Protein AF-A0A822FG90-F1 (afdb_monomer)

Sequence (219 aa):
MCLKYVRHFYTRIDHSKTFDNVTDLYLTSEELMTSNGFYFPNIRSLIIHSLPVFANEKIPLCSQTTGSTILLMILKEAPNLSSLNIFNCAIDILKNNKEICQYTNKMIKKLQFCVYSQSNPCQKPNDISSIHKVFSNVEQMTCHKTQSDSCLFLLNNLPKLSTLTIHFYQSANDSSSSKVKEELSKLKNIFFYEEILRDMKHVKLMAFGFWVSRDDINT

Foldseek 3Di:
DADADDPDPDDDPDVDLEDASHQEEEDELVRLQDPPSHAYANHQAYEYHYDPPPDDDPDGSLHDPSSLVVLLVRLVRHQNHAYYEDEQSNLSSQLVDPSSLVSQQVRHQEYEYEYDDDDDPPDDPRCLVSCLSRHLNHQEYEYEPDALVSVVSCVVRNPNHFKYKYKYKDFPPDCRVVVSCVSCVPDPQWDWDKDFPDDDPGITIIMIMIGGDPVPVPD

Nearest PDB structures (foldseek):
  4pon-assembly1_A  TM=5.114E-01  e=2.392E-03  Bacillus spizizenii str. W23
  8h0s-assembly2_B  TM=4.900E-01  e=1.276E-03  Bacillus subtilis subsp. subtilis str. 168
  1xdz-assembly1_A  TM=4.199E-01  e=7.894E-03  Bacillus subtilis
  8h26-assembly3_F  TM=3.580E-01  e=2.547E-03  Staphylococcus aureus subsp. aureus NCTC 8325
  6kkh-assembly2_I  TM=3.170E-01  e=3.425E-01  Roseiflexus castenholzii DSM 13941

Secondary structure (DSSP, 8-state):
--EEEE----S---S-SB-TTEEEEEEEHHHHHS----B-TT--EEEEE-----SS----GGG-SHHHHHHHHHHHH-TT--EEEEEGGGHHHHHH-HHHHHHHHHH--EEEEEPPPSS-TT--S--GGGHHHH-TT-SEEEEES--HHHHHHHHHH-TT--EEEEEEEEETT--HHHHHHHHHHTSTTEEEEEEEEEEETTEEEEEEEEEE--TTS--

Mean predicted aligned error: 11.51 Å

Solvent-accessible surface area (backbone atoms only — not comparable to full-atom values): 12493 Å² total; per-residue (Å²): 135,84,46,74,47,68,83,65,98,69,92,72,89,66,88,64,50,61,41,70,75,33,36,35,44,51,38,46,53,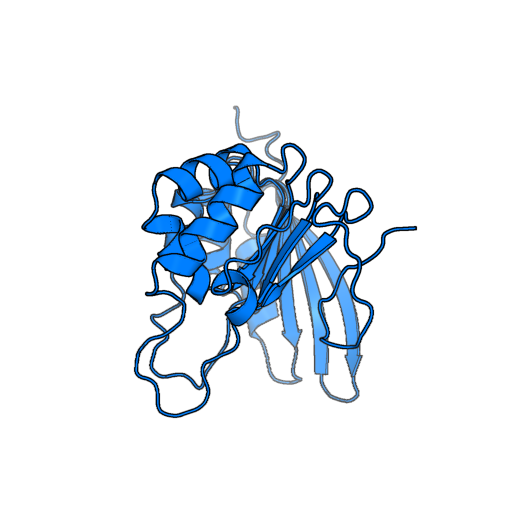68,57,34,58,49,92,75,79,66,44,53,49,49,20,34,34,40,35,49,44,72,69,80,85,77,76,96,69,95,67,62,76,54,74,49,70,59,40,55,52,49,53,40,48,52,59,70,53,13,83,61,34,28,32,40,32,40,39,62,64,50,48,57,46,40,66,73,33,65,66,46,24,53,47,43,25,72,41,30,30,32,38,39,43,39,59,87,80,88,87,64,93,84,66,72,77,85,63,66,80,57,46,44,82,35,37,43,47,24,30,33,38,37,38,39,78,74,55,53,68,58,52,53,48,48,65,74,54,22,86,45,48,37,34,45,32,40,37,42,76,40,43,96,84,56,60,65,65,58,53,35,50,56,61,54,66,74,45,85,50,57,46,80,48,79,44,80,77,41,86,46,103,73,41,37,36,35,36,40,36,37,35,46,61,68,87,77,78,84,123

Radius of gyration: 18.64 Å; Cα contacts (8 Å, |Δi|>4): 377; chains: 1; bounding box: 57×37×53 Å

pLDDT: mean 70.41, std 17.08, range [29.14, 96.38]

Structure (mmCIF, N/CA/C/O backbone):
data_AF-A0A822FG90-F1
#
_entry.id   AF-A0A822FG90-F1
#
loop_
_atom_site.group_PDB
_atom_site.id
_atom_site.type_symbol
_atom_site.label_atom_id
_atom_site.label_alt_id
_atom_site.label_comp_id
_atom_site.label_asym_id
_atom_site.label_entity_id
_atom_site.label_seq_id
_atom_site.pdbx_PDB_ins_code
_atom_site.Cartn_x
_atom_site.Cartn_y
_atom_site.Cartn_z
_atom_site.occupancy
_atom_site.B_iso_or_equiv
_atom_site.auth_seq_id
_atom_site.auth_comp_id
_atom_site.auth_asym_id
_atom_site.auth_atom_id
_atom_site.pdbx_PDB_model_num
ATOM 1 N N . MET A 1 1 ? -1.535 -19.930 -12.175 1.00 29.14 1 MET A N 1
ATOM 2 C CA . MET A 1 1 ? -0.137 -20.113 -11.733 1.00 29.14 1 MET A CA 1
ATOM 3 C C . MET A 1 1 ? 0.506 -18.727 -11.736 1.00 29.14 1 MET A C 1
ATOM 5 O O . MET A 1 1 ? 0.813 -18.235 -12.809 1.00 29.14 1 MET A O 1
ATOM 9 N N . CYS A 1 2 ? 0.567 -18.032 -10.592 1.00 32.38 2 CYS A N 1
ATOM 10 C CA . CYS A 1 2 ? 1.220 -16.717 -10.503 1.00 32.38 2 CYS A CA 1
ATOM 11 C C . CYS A 1 2 ? 2.730 -16.933 -10.406 1.00 32.38 2 CYS A C 1
ATOM 13 O O . CYS A 1 2 ? 3.204 -17.536 -9.441 1.00 32.38 2 CYS A O 1
ATOM 15 N N . LEU A 1 3 ? 3.483 -16.481 -11.407 1.00 36.06 3 LEU A N 1
ATOM 16 C CA . LEU A 1 3 ? 4.938 -16.478 -11.338 1.00 36.06 3 LEU A CA 1
ATOM 17 C C . LEU A 1 3 ? 5.363 -15.281 -10.486 1.00 36.06 3 LEU A C 1
ATOM 19 O O . LEU A 1 3 ? 5.296 -14.133 -10.918 1.00 36.06 3 LEU A O 1
ATOM 23 N N . LYS A 1 4 ? 5.786 -15.564 -9.253 1.00 42.19 4 LYS A N 1
ATOM 24 C CA . LYS A 1 4 ? 6.487 -14.599 -8.408 1.00 42.19 4 LYS A CA 1
ATOM 25 C C . LYS A 1 4 ? 7.874 -14.388 -9.014 1.00 42.19 4 LYS A C 1
ATOM 27 O O . LYS A 1 4 ? 8.741 -15.246 -8.854 1.00 42.19 4 LYS A O 1
ATOM 32 N N . TYR A 1 5 ? 8.083 -13.281 -9.721 1.00 48.22 5 TYR A N 1
ATOM 33 C CA . TYR A 1 5 ? 9.409 -12.940 -10.224 1.00 48.22 5 TYR A CA 1
ATOM 34 C C . TYR A 1 5 ? 10.206 -12.298 -9.088 1.00 48.22 5 TYR A C 1
ATOM 36 O O . TYR A 1 5 ? 10.062 -11.117 -8.777 1.00 48.22 5 TYR A O 1
ATOM 44 N N . VAL A 1 6 ? 11.016 -13.119 -8.422 1.00 45.59 6 VAL A N 1
ATOM 45 C CA . VAL A 1 6 ? 12.098 -12.639 -7.564 1.00 45.59 6 VAL A CA 1
ATOM 46 C C . VAL A 1 6 ? 13.344 -12.663 -8.427 1.00 45.59 6 VAL A C 1
ATOM 48 O O . VAL A 1 6 ? 13.801 -13.742 -8.809 1.00 45.59 6 VAL A O 1
ATOM 51 N N . ARG A 1 7 ? 13.893 -11.494 -8.754 1.00 50.97 7 ARG A N 1
ATOM 52 C CA . ARG A 1 7 ? 15.192 -11.412 -9.414 1.00 50.97 7 ARG A CA 1
ATOM 53 C C . ARG A 1 7 ? 16.271 -11.813 -8.403 1.00 50.97 7 ARG A C 1
ATOM 55 O O . ARG A 1 7 ? 16.893 -10.995 -7.745 1.00 50.97 7 ARG A O 1
ATOM 62 N N . HIS A 1 8 ? 16.479 -13.114 -8.254 1.00 37.34 8 HIS A N 1
ATOM 63 C CA . HIS A 1 8 ? 17.772 -13.629 -7.840 1.00 37.34 8 HIS A CA 1
ATOM 64 C C . HIS A 1 8 ? 18.598 -13.750 -9.116 1.00 37.34 8 HIS A C 1
ATOM 66 O O . HIS A 1 8 ? 18.180 -14.424 -10.055 1.00 37.34 8 HIS A O 1
ATOM 72 N N . PHE A 1 9 ? 19.738 -13.064 -9.187 1.00 37.28 9 PHE A N 1
ATOM 73 C CA . PHE A 1 9 ? 20.716 -13.260 -10.255 1.00 37.28 9 PHE A CA 1
ATOM 74 C C . PHE A 1 9 ? 21.184 -14.726 -10.263 1.00 37.28 9 PHE A C 1
ATOM 76 O O . PHE A 1 9 ? 22.173 -15.069 -9.633 1.00 37.28 9 PHE A O 1
ATOM 83 N N . TYR A 1 10 ? 20.469 -15.589 -10.982 1.00 31.28 10 TYR A N 1
ATOM 84 C CA . TYR A 1 10 ? 20.960 -16.868 -11.478 1.00 31.28 10 TYR A CA 1
ATOM 85 C C . TYR A 1 10 ? 20.383 -17.109 -12.877 1.00 31.28 10 TYR A C 1
ATOM 87 O O . TYR A 1 10 ? 19.286 -17.623 -13.066 1.00 31.28 10 TYR A O 1
ATOM 95 N N . THR A 1 11 ? 21.165 -16.668 -13.865 1.00 37.56 11 THR A N 1
ATOM 96 C CA . THR A 1 11 ? 21.408 -17.360 -15.141 1.00 37.56 11 THR A CA 1
ATOM 97 C C . THR A 1 11 ? 20.198 -17.984 -15.846 1.00 37.56 11 THR A C 1
ATOM 99 O O . THR A 1 11 ? 20.095 -19.203 -15.954 1.00 37.56 11 THR A O 1
ATOM 102 N N . ARG A 1 12 ? 19.348 -17.156 -16.452 1.00 38.59 12 ARG A N 1
ATOM 103 C CA . ARG A 1 12 ? 18.802 -17.425 -17.792 1.00 38.59 12 ARG A CA 1
ATOM 104 C C . ARG A 1 12 ? 18.539 -16.079 -18.449 1.00 38.59 12 ARG A C 1
ATOM 106 O O . ARG A 1 12 ? 17.647 -15.346 -18.043 1.00 38.59 12 ARG A O 1
ATOM 113 N N . ILE A 1 13 ? 19.409 -15.729 -19.391 1.00 40.44 13 ILE A N 1
ATOM 114 C CA . ILE A 1 13 ? 19.277 -14.530 -20.212 1.00 40.44 13 ILE A CA 1
ATOM 115 C C . ILE A 1 13 ? 18.085 -14.791 -21.128 1.00 40.44 13 ILE A C 1
ATOM 117 O O . ILE A 1 13 ? 18.216 -15.465 -22.145 1.00 40.44 13 ILE A O 1
ATOM 121 N N . ASP A 1 14 ? 16.907 -14.336 -20.716 1.00 51.62 14 ASP A N 1
ATOM 122 C CA . ASP A 1 14 ? 15.815 -14.132 -21.652 1.00 51.62 14 ASP A CA 1
ATOM 123 C C . ASP A 1 14 ? 16.181 -12.901 -22.490 1.00 51.62 14 ASP A C 1
ATOM 125 O O . ASP A 1 14 ? 16.511 -11.842 -21.950 1.00 51.62 14 ASP A O 1
ATOM 129 N N . HIS A 1 15 ? 16.224 -13.060 -23.812 1.00 56.12 15 HIS A N 1
ATOM 130 C CA . HIS A 1 15 ? 16.511 -11.952 -24.724 1.00 56.12 15 HIS A CA 1
ATOM 131 C C . HIS A 1 15 ? 15.306 -11.013 -24.870 1.00 56.12 15 HIS A C 1
ATOM 133 O O . HIS A 1 15 ? 15.458 -9.904 -25.389 1.00 56.12 15 HIS A O 1
ATOM 139 N N . SER A 1 16 ? 14.124 -11.431 -24.401 1.00 67.19 16 SER A N 1
ATOM 140 C CA . SER A 1 16 ? 12.974 -10.546 -24.280 1.00 67.19 16 SER A CA 1
ATOM 141 C C . SER A 1 16 ? 13.207 -9.521 -23.173 1.00 67.19 16 SER A C 1
ATOM 143 O O . SER A 1 16 ? 13.529 -9.857 -22.035 1.00 67.19 16 SER A O 1
ATOM 145 N N . LYS A 1 17 ? 12.996 -8.243 -23.499 1.00 78.06 17 LYS A N 1
ATOM 146 C CA . LYS A 1 17 ? 12.929 -7.168 -22.500 1.00 78.06 17 LYS A CA 1
ATOM 147 C C . LYS A 1 17 ? 11.533 -7.014 -21.893 1.00 78.06 17 LYS A C 1
ATOM 149 O O . LYS A 1 17 ? 11.366 -6.226 -20.970 1.00 78.06 17 LYS A O 1
ATOM 154 N N . THR A 1 18 ? 10.554 -7.759 -22.395 1.00 82.06 18 THR A N 1
ATOM 155 C CA . THR A 1 18 ? 9.155 -7.685 -21.980 1.00 82.06 18 THR A CA 1
ATOM 156 C C . THR A 1 18 ? 8.742 -8.979 -21.291 1.00 82.06 18 THR A C 1
ATOM 158 O O . THR A 1 18 ? 8.958 -10.068 -21.825 1.00 82.06 18 THR A O 1
ATOM 161 N N . PHE A 1 19 ? 8.132 -8.852 -20.114 1.00 83.0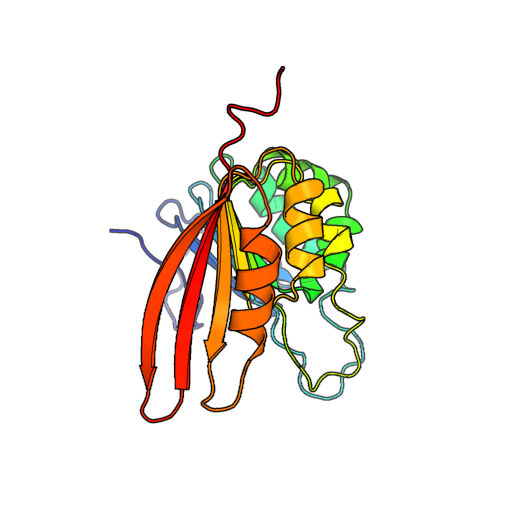6 19 PHE A N 1
ATOM 162 C CA . PHE A 1 19 ? 7.748 -9.973 -19.258 1.00 83.06 19 PHE A CA 1
ATOM 163 C C . PHE A 1 19 ? 6.238 -9.960 -18.981 1.00 83.06 19 PHE A C 1
ATOM 165 O O . PHE A 1 19 ? 5.778 -9.583 -17.902 1.00 83.06 19 PHE A O 1
ATOM 172 N N . ASP A 1 20 ? 5.447 -10.384 -19.968 1.00 83.19 20 ASP A N 1
ATOM 173 C CA . ASP A 1 20 ? 3.977 -10.323 -19.921 1.00 83.19 20 ASP A CA 1
ATOM 174 C C . ASP A 1 20 ? 3.346 -11.293 -18.913 1.00 83.19 20 ASP A C 1
ATOM 176 O O . ASP A 1 20 ? 2.207 -11.112 -18.485 1.00 83.19 20 ASP A O 1
ATOM 180 N N . ASN A 1 21 ? 4.066 -12.339 -18.519 1.00 83.56 21 ASN A N 1
ATOM 181 C CA . ASN A 1 21 ? 3.606 -13.348 -17.565 1.00 83.56 21 ASN A CA 1
ATOM 182 C C . ASN A 1 21 ? 3.828 -12.950 -16.094 1.00 83.56 21 ASN A C 1
ATOM 184 O O . ASN A 1 21 ? 3.412 -13.689 -15.198 1.00 83.56 21 ASN A O 1
ATOM 188 N N . VAL A 1 22 ? 4.482 -11.814 -15.830 1.00 84.19 22 VAL A N 1
ATOM 189 C CA . VAL A 1 22 ? 4.786 -11.349 -14.472 1.00 84.19 22 VAL A CA 1
ATOM 190 C C . VAL A 1 22 ? 3.628 -10.515 -13.931 1.00 84.19 22 VAL A C 1
ATOM 192 O O . VAL A 1 22 ? 3.298 -9.456 -14.460 1.00 84.19 22 VAL A O 1
ATOM 195 N N . THR A 1 23 ? 3.028 -10.986 -12.837 1.00 87.06 23 THR A N 1
ATOM 196 C CA . THR A 1 23 ? 1.950 -10.284 -12.115 1.00 87.06 23 THR A CA 1
ATOM 197 C C . THR A 1 23 ? 2.421 -9.649 -10.812 1.00 87.06 23 THR A C 1
ATOM 199 O O . THR A 1 23 ? 1.820 -8.686 -10.335 1.00 87.06 23 THR A O 1
ATOM 202 N N . ASP A 1 24 ? 3.499 -10.177 -10.241 1.00 87.12 24 ASP A N 1
ATOM 203 C CA . ASP A 1 24 ? 4.052 -9.771 -8.956 1.00 87.12 24 ASP A CA 1
ATOM 204 C C . ASP A 1 24 ? 5.537 -9.486 -9.145 1.00 87.12 24 ASP A C 1
ATOM 206 O O . ASP A 1 24 ? 6.331 -10.400 -9.390 1.00 87.12 24 ASP A O 1
ATOM 210 N N . LEU A 1 25 ? 5.896 -8.208 -9.054 1.00 86.75 25 LEU A N 1
ATOM 211 C CA . LEU A 1 25 ? 7.254 -7.736 -9.271 1.00 86.75 25 LEU A CA 1
ATOM 212 C C . LEU A 1 25 ? 7.908 -7.401 -7.934 1.00 86.75 25 LEU A C 1
ATOM 214 O O . LEU A 1 25 ? 7.387 -6.611 -7.148 1.00 86.75 25 LEU A O 1
ATOM 218 N N . TYR A 1 26 ? 9.069 -7.995 -7.687 1.00 84.50 26 TYR A N 1
ATOM 219 C CA . TYR A 1 26 ? 9.918 -7.667 -6.553 1.00 84.50 26 TYR A CA 1
ATOM 220 C C . TYR A 1 26 ? 11.164 -6.942 -7.055 1.00 84.50 26 TYR A C 1
ATOM 222 O O . TYR A 1 26 ? 11.894 -7.495 -7.874 1.00 84.50 26 TYR A O 1
ATOM 230 N N . LEU A 1 27 ? 11.388 -5.724 -6.562 1.00 78.06 27 LEU A N 1
ATOM 231 C CA . LEU A 1 27 ? 12.559 -4.914 -6.873 1.00 78.06 27 LEU A CA 1
ATOM 232 C C . LEU A 1 27 ? 13.361 -4.624 -5.614 1.00 78.06 27 LEU A C 1
ATOM 234 O O . LEU A 1 27 ? 12.830 -4.149 -4.608 1.00 78.06 27 LEU A O 1
ATOM 238 N N . THR A 1 28 ? 14.661 -4.852 -5.699 1.00 73.62 28 THR A N 1
ATOM 239 C CA . THR A 1 28 ? 15.637 -4.350 -4.743 1.00 73.62 28 THR A CA 1
ATOM 240 C C . THR A 1 28 ? 15.993 -2.896 -5.043 1.00 73.62 28 THR A C 1
ATOM 242 O O . THR A 1 28 ? 15.752 -2.356 -6.127 1.00 73.62 28 THR A O 1
ATOM 245 N N . SER A 1 29 ? 16.620 -2.253 -4.066 1.00 68.31 29 SER A N 1
ATOM 246 C CA . SER A 1 29 ? 17.198 -0.921 -4.202 1.00 68.31 29 SER A CA 1
ATOM 247 C C . SER A 1 29 ? 18.168 -0.794 -5.376 1.00 68.31 29 SER A C 1
ATOM 249 O O . SER A 1 29 ? 18.151 0.213 -6.068 1.00 68.31 29 SER A O 1
ATOM 251 N N . GLU A 1 30 ? 18.985 -1.814 -5.624 1.00 68.50 30 GLU A N 1
ATOM 252 C CA . GLU A 1 30 ? 19.960 -1.837 -6.718 1.00 68.50 30 GLU A CA 1
ATOM 253 C C . GLU A 1 30 ? 19.274 -1.926 -8.091 1.00 68.50 30 GLU A C 1
ATOM 255 O O . GLU A 1 30 ? 19.666 -1.273 -9.059 1.00 68.50 30 GLU A O 1
ATOM 260 N N . GLU A 1 31 ? 18.177 -2.674 -8.177 1.00 72.25 31 GLU A N 1
ATOM 261 C CA . GLU A 1 31 ? 17.418 -2.844 -9.417 1.00 72.25 31 GLU A CA 1
ATOM 262 C C . GLU A 1 31 ? 16.665 -1.581 -9.826 1.00 72.25 31 GLU A C 1
ATOM 264 O O . GLU A 1 31 ? 16.563 -1.297 -11.016 1.00 72.25 31 GLU A O 1
ATOM 269 N N . LEU A 1 32 ? 16.209 -0.780 -8.858 1.00 68.88 32 LEU A N 1
ATOM 270 C CA . LEU A 1 32 ? 15.665 0.557 -9.118 1.00 68.88 32 LEU A CA 1
ATOM 271 C C . LEU A 1 32 ? 16.716 1.537 -9.658 1.00 68.88 32 LEU A C 1
ATOM 273 O O . LEU A 1 32 ? 16.360 2.540 -10.272 1.00 68.88 32 LEU A O 1
ATOM 277 N N . MET A 1 33 ? 18.000 1.260 -9.442 1.00 63.94 33 MET A N 1
ATOM 278 C CA . MET A 1 33 ? 19.097 2.125 -9.875 1.00 63.94 33 MET A CA 1
ATOM 279 C C . MET A 1 33 ? 19.689 1.704 -11.224 1.00 63.94 33 MET A C 1
ATOM 281 O O . MET A 1 33 ? 20.407 2.488 -11.841 1.00 63.94 33 MET A O 1
ATOM 285 N N . THR A 1 34 ? 19.382 0.500 -11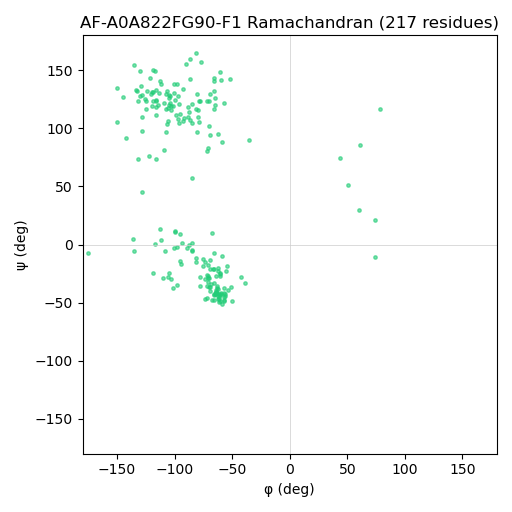.714 1.00 64.69 34 THR A N 1
ATOM 286 C CA . THR A 1 34 ? 19.947 -0.027 -12.963 1.00 64.69 34 THR A CA 1
ATOM 287 C C . THR A 1 34 ? 18.971 0.155 -14.128 1.00 64.69 34 THR A C 1
ATOM 289 O O . THR A 1 34 ? 17.913 -0.472 -14.186 1.00 64.69 34 THR A O 1
ATOM 292 N N . SER A 1 35 ? 19.313 1.028 -15.085 1.00 57.47 35 SER A N 1
ATOM 293 C CA . SER A 1 35 ? 18.486 1.319 -16.267 1.00 57.47 35 SER A CA 1
ATOM 294 C C . SER A 1 35 ? 18.492 0.147 -17.256 1.00 57.47 35 SER A C 1
ATOM 296 O O . SER A 1 35 ? 19.223 0.141 -18.245 1.00 57.47 35 SER A O 1
ATOM 298 N N . ASN A 1 36 ? 17.687 -0.876 -16.992 1.00 64.75 36 ASN A N 1
ATOM 299 C CA . ASN A 1 36 ? 17.770 -2.117 -17.765 1.00 64.75 36 ASN A CA 1
ATOM 300 C C . ASN A 1 36 ? 16.729 -2.217 -18.898 1.00 64.75 36 ASN A C 1
ATOM 302 O O . ASN A 1 36 ? 16.760 -3.172 -19.670 1.00 64.75 36 ASN A O 1
ATOM 306 N N . GLY A 1 37 ? 15.838 -1.225 -19.040 1.00 69.69 37 GLY A N 1
ATOM 307 C CA . GLY A 1 37 ? 14.860 -1.156 -20.135 1.00 69.69 37 GLY A CA 1
ATOM 308 C C . GLY A 1 37 ? 13.890 -2.341 -20.184 1.00 69.69 37 GLY A C 1
ATOM 309 O O . GLY A 1 37 ? 13.482 -2.734 -21.273 1.00 69.69 37 GLY A O 1
ATOM 310 N N . PHE A 1 38 ? 13.584 -2.938 -19.028 1.00 78.75 38 PHE A N 1
ATOM 311 C CA . PHE A 1 38 ? 12.632 -4.040 -18.904 1.00 78.75 38 PHE A CA 1
ATOM 312 C C . PHE A 1 38 ? 11.201 -3.522 -18.738 1.00 78.75 38 PHE A C 1
ATOM 314 O O . PHE A 1 38 ? 10.986 -2.539 -18.033 1.00 78.75 38 PHE A O 1
ATOM 321 N N . TYR A 1 39 ? 10.244 -4.220 -19.346 1.00 83.19 39 TYR A N 1
ATOM 322 C CA . TYR A 1 39 ? 8.832 -3.853 -19.400 1.00 83.19 39 TYR A CA 1
ATOM 323 C C . TYR A 1 39 ? 7.958 -4.935 -18.751 1.00 83.19 39 TYR A C 1
ATOM 325 O O . TYR A 1 39 ? 8.097 -6.124 -19.051 1.00 83.19 39 TYR A O 1
ATOM 333 N N . PHE A 1 40 ? 7.050 -4.522 -17.862 1.00 86.38 40 PHE A N 1
ATOM 334 C CA . PHE A 1 40 ? 6.216 -5.422 -17.056 1.00 86.38 40 PHE A CA 1
ATOM 335 C C . PHE A 1 40 ? 4.731 -4.993 -17.100 1.00 86.38 40 PHE A C 1
ATOM 337 O O . PHE A 1 40 ? 4.218 -4.447 -16.122 1.00 86.38 40 PHE A O 1
ATOM 344 N N . PRO A 1 41 ? 4.009 -5.217 -18.213 1.00 85.38 41 PRO A N 1
ATOM 345 C CA . PRO A 1 41 ? 2.691 -4.603 -18.440 1.00 85.38 41 PRO A CA 1
ATOM 346 C C . PRO A 1 41 ? 1.577 -5.148 -17.544 1.00 85.38 41 PRO A C 1
ATOM 348 O O . PRO A 1 41 ? 0.605 -4.455 -17.241 1.00 85.38 41 PRO A O 1
ATOM 351 N N . ASN A 1 42 ? 1.696 -6.411 -17.133 1.00 88.44 42 ASN A N 1
ATOM 352 C CA . ASN A 1 42 ? 0.627 -7.143 -16.455 1.00 88.44 42 ASN A CA 1
ATOM 353 C C . ASN A 1 42 ? 0.793 -7.201 -14.933 1.00 88.44 42 ASN A C 1
ATOM 355 O O . ASN A 1 42 ? 0.049 -7.930 -14.264 1.00 88.44 42 ASN A O 1
ATOM 359 N N . ILE A 1 43 ? 1.727 -6.426 -14.369 1.00 90.50 43 ILE A N 1
ATOM 360 C CA . ILE A 1 43 ? 1.919 -6.409 -12.921 1.00 90.50 43 ILE A CA 1
ATOM 361 C C . ILE A 1 43 ? 0.699 -5.817 -12.222 1.00 90.50 43 ILE A C 1
ATOM 363 O O . ILE A 1 43 ? 0.081 -4.848 -12.661 1.00 90.50 43 ILE A O 1
ATOM 367 N N . ARG A 1 44 ? 0.363 -6.430 -11.095 1.00 93.38 44 ARG A N 1
ATOM 368 C CA . ARG A 1 44 ? -0.728 -6.043 -10.198 1.00 93.38 44 ARG A CA 1
ATOM 369 C C . ARG A 1 44 ? -0.208 -5.692 -8.813 1.00 93.38 44 ARG A C 1
ATOM 371 O O . ARG A 1 44 ? -0.859 -4.934 -8.091 1.00 93.38 44 ARG A O 1
ATOM 378 N N . SER A 1 45 ? 0.960 -6.231 -8.463 1.00 92.12 45 SER A N 1
ATOM 379 C CA . SER A 1 45 ? 1.639 -6.021 -7.192 1.00 92.12 45 SER A CA 1
ATOM 380 C C . SER A 1 45 ? 3.109 -5.686 -7.408 1.00 92.12 45 SER A C 1
ATOM 382 O O . SER A 1 45 ? 3.807 -6.380 -8.148 1.00 92.12 45 SER A O 1
ATOM 384 N N . LEU A 1 46 ? 3.573 -4.636 -6.736 1.00 89.88 46 LEU A N 1
ATOM 385 C CA . LEU A 1 46 ? 4.968 -4.220 -6.718 1.00 89.88 46 LEU A CA 1
ATOM 386 C C . LEU A 1 46 ? 5.491 -4.232 -5.282 1.00 89.88 46 LEU A C 1
ATOM 388 O O . LEU A 1 46 ? 4.889 -3.643 -4.386 1.00 89.88 46 LEU A O 1
ATOM 392 N N . ILE A 1 47 ? 6.633 -4.873 -5.062 1.00 86.31 47 ILE A N 1
ATOM 393 C CA . ILE A 1 47 ? 7.341 -4.875 -3.785 1.00 86.31 47 ILE A CA 1
ATOM 394 C C . ILE A 1 47 ? 8.667 -4.158 -3.987 1.00 86.31 47 ILE A C 1
ATOM 396 O O . ILE A 1 47 ? 9.492 -4.604 -4.779 1.00 86.31 47 ILE A O 1
ATOM 400 N N . ILE A 1 48 ? 8.876 -3.070 -3.253 1.00 79.56 48 ILE A N 1
ATOM 401 C CA . ILE A 1 48 ? 10.130 -2.321 -3.263 1.00 79.56 48 ILE A CA 1
ATOM 402 C C . ILE A 1 48 ? 10.862 -2.618 -1.966 1.00 79.56 48 ILE A C 1
ATOM 404 O O . ILE A 1 48 ? 10.495 -2.132 -0.894 1.00 79.56 48 ILE A O 1
ATOM 408 N N . HIS A 1 49 ? 11.914 -3.418 -2.068 1.00 71.38 49 HIS A N 1
ATOM 409 C CA . HIS A 1 49 ? 12.772 -3.743 -0.951 1.00 71.38 49 HIS A CA 1
ATOM 410 C C . HIS A 1 49 ? 13.989 -2.826 -0.934 1.00 71.38 49 HIS A C 1
ATOM 412 O O . HIS A 1 49 ? 14.932 -2.983 -1.709 1.00 71.38 49 HIS A O 1
ATOM 418 N N . SER A 1 50 ? 13.974 -1.863 -0.018 1.00 61.84 50 SER A N 1
ATOM 419 C CA . SER A 1 50 ? 15.164 -1.080 0.285 1.00 61.84 50 SER A CA 1
ATOM 420 C C . SER A 1 50 ? 16.049 -1.916 1.199 1.00 61.84 50 SER A C 1
ATOM 422 O O . SER A 1 50 ? 15.681 -2.171 2.347 1.00 61.84 50 SER A O 1
ATOM 424 N N . LEU A 1 51 ? 17.185 -2.396 0.690 1.00 50.38 51 LEU A N 1
ATOM 425 C CA . LEU A 1 51 ? 18.196 -2.952 1.579 1.00 50.38 51 LEU A CA 1
ATOM 426 C C . LEU A 1 51 ? 18.731 -1.803 2.448 1.00 50.38 51 LEU A C 1
ATOM 428 O O . LEU A 1 51 ? 19.046 -0.736 1.912 1.00 50.38 51 LEU A O 1
ATOM 432 N N . PRO A 1 52 ? 18.839 -1.973 3.777 1.00 44.78 52 PRO A N 1
ATOM 433 C CA . PRO A 1 52 ? 19.640 -1.057 4.570 1.00 44.78 52 PRO A CA 1
ATOM 434 C C . PRO A 1 52 ? 21.055 -1.078 3.991 1.00 44.78 52 PRO A C 1
ATOM 436 O O . PRO A 1 52 ? 21.669 -2.139 3.893 1.00 44.78 52 PRO A O 1
ATOM 439 N N . VAL A 1 53 ? 21.548 0.087 3.571 1.00 44.69 53 VAL A N 1
ATOM 440 C CA . VAL A 1 53 ? 22.949 0.260 3.184 1.00 44.69 53 VAL A CA 1
ATOM 441 C C . VAL A 1 53 ? 23.771 -0.023 4.439 1.00 44.69 53 VAL A C 1
ATOM 443 O O . VAL A 1 53 ? 23.896 0.824 5.323 1.00 44.69 53 VAL A O 1
ATOM 446 N N . PHE A 1 54 ? 24.239 -1.259 4.584 1.00 36.50 54 PHE A N 1
ATOM 447 C CA . PHE A 1 54 ? 25.212 -1.603 5.603 1.00 36.50 54 PHE A CA 1
ATOM 448 C C . PHE A 1 54 ? 26.581 -1.146 5.097 1.00 36.50 54 PHE A C 1
ATOM 450 O O . PHE A 1 54 ? 27.027 -1.576 4.040 1.00 36.50 54 PHE A O 1
ATOM 457 N N . ALA A 1 55 ? 27.224 -0.307 5.909 1.00 38.00 55 ALA A N 1
ATOM 458 C CA . ALA A 1 55 ? 28.605 0.158 5.817 1.00 38.00 55 ALA A CA 1
ATOM 459 C C . ALA A 1 55 ? 28.925 1.267 4.783 1.00 38.00 55 ALA A C 1
ATOM 461 O O . ALA A 1 55 ? 28.904 1.092 3.572 1.00 38.00 55 ALA A O 1
ATOM 462 N N . ASN A 1 56 ? 29.353 2.403 5.342 1.00 39.22 56 ASN A N 1
ATOM 463 C CA . ASN A 1 56 ? 30.317 3.376 4.810 1.00 39.22 56 ASN A CA 1
ATOM 464 C C . ASN A 1 56 ? 29.931 4.334 3.669 1.00 39.22 56 ASN A C 1
ATOM 466 O O . ASN A 1 56 ? 30.646 5.321 3.494 1.00 39.22 56 ASN A O 1
ATOM 470 N N . GLU A 1 57 ? 28.796 4.179 2.986 1.00 42.22 57 GLU A N 1
ATOM 471 C CA . GLU A 1 57 ? 28.334 5.178 2.005 1.00 42.22 57 GLU A CA 1
ATOM 472 C C . GLU A 1 57 ? 27.190 6.047 2.555 1.00 42.22 57 GLU A C 1
ATOM 474 O O . GLU A 1 57 ? 26.100 5.583 2.882 1.00 42.22 57 GLU A O 1
ATOM 479 N N . LYS A 1 58 ? 27.461 7.352 2.691 1.00 43.91 58 LYS A N 1
ATOM 480 C CA . LYS A 1 58 ? 26.655 8.362 3.411 1.00 43.91 58 LYS A CA 1
ATOM 481 C C . LYS A 1 58 ? 25.289 8.711 2.799 1.00 43.91 58 LYS A C 1
ATOM 483 O O . LYS A 1 58 ? 24.679 9.688 3.232 1.00 43.91 58 LYS A O 1
ATOM 488 N N . ILE A 1 59 ? 24.797 7.988 1.799 1.00 46.84 59 ILE A N 1
ATOM 489 C CA . ILE A 1 59 ? 23.625 8.426 1.033 1.00 46.84 59 ILE A CA 1
ATOM 490 C C . ILE A 1 59 ? 22.593 7.295 0.980 1.00 46.84 59 ILE A C 1
ATOM 492 O O . ILE A 1 59 ? 22.712 6.397 0.146 1.00 46.84 59 ILE A O 1
ATOM 496 N N . PRO A 1 60 ? 21.567 7.307 1.853 1.00 49.38 60 PRO A N 1
ATOM 497 C CA . PRO A 1 60 ? 20.491 6.331 1.771 1.00 49.38 60 PRO A CA 1
ATOM 498 C C . PRO A 1 60 ? 19.792 6.431 0.409 1.00 49.38 60 PRO A C 1
ATOM 500 O O . PRO A 1 60 ? 19.552 7.533 -0.090 1.00 49.38 60 PRO A O 1
ATOM 503 N N . LEU A 1 61 ? 19.413 5.279 -0.157 1.00 47.59 61 LEU A N 1
ATOM 504 C CA . LEU A 1 61 ? 18.648 5.112 -1.407 1.00 47.59 61 LEU A CA 1
ATOM 505 C C . LEU A 1 61 ? 17.522 6.149 -1.591 1.00 47.59 61 LEU A C 1
ATOM 507 O O . LEU A 1 61 ? 17.247 6.608 -2.694 1.00 47.59 61 LEU A O 1
ATOM 511 N N . CYS A 1 62 ? 16.923 6.562 -0.476 1.00 48.25 62 CYS A N 1
ATOM 512 C CA . CYS A 1 62 ? 15.854 7.547 -0.326 1.00 48.25 62 CYS A CA 1
ATOM 513 C C . CYS A 1 62 ? 16.176 8.955 -0.846 1.00 48.25 62 CYS A C 1
ATOM 515 O O . CYS A 1 62 ? 15.290 9.802 -0.903 1.00 48.25 62 CYS A O 1
ATOM 517 N N . SER A 1 63 ? 17.434 9.212 -1.196 1.00 46.75 63 SER A N 1
ATOM 518 C CA . SER A 1 63 ? 17.924 10.513 -1.650 1.00 46.75 63 SER A CA 1
ATOM 519 C C . SER A 1 63 ? 18.450 10.515 -3.087 1.00 46.75 63 SER A C 1
ATOM 521 O O . SER A 1 63 ? 18.853 11.569 -3.574 1.00 46.75 63 SER A O 1
ATOM 523 N N . GLN A 1 64 ? 18.420 9.376 -3.792 1.00 54.53 64 GLN A N 1
ATOM 524 C CA . GLN A 1 64 ? 18.933 9.285 -5.161 1.00 54.53 64 GLN A CA 1
ATOM 525 C C . GLN A 1 64 ? 17.805 9.345 -6.204 1.00 54.53 64 GLN A C 1
ATOM 527 O O . GLN A 1 64 ? 16.804 8.635 -6.127 1.00 54.53 64 GLN A O 1
ATOM 532 N N . THR A 1 65 ? 17.975 10.208 -7.207 1.00 54.22 65 THR A N 1
ATOM 533 C CA . THR A 1 65 ? 16.984 10.535 -8.248 1.00 54.22 65 THR A CA 1
ATOM 534 C C . THR A 1 65 ? 16.742 9.406 -9.255 1.00 54.22 65 THR A C 1
ATOM 536 O O . THR A 1 65 ? 15.634 9.292 -9.782 1.00 54.22 65 THR A O 1
ATOM 539 N N . THR A 1 66 ? 17.716 8.527 -9.503 1.00 55.94 66 THR A N 1
ATOM 540 C CA . THR A 1 66 ? 17.604 7.453 -10.510 1.00 55.94 66 THR A CA 1
ATOM 541 C C . THR A 1 66 ? 16.507 6.440 -10.172 1.00 55.94 66 THR A C 1
ATOM 543 O O . THR A 1 66 ? 15.702 6.107 -11.042 1.00 55.94 66 THR A O 1
ATOM 546 N N . GLY A 1 67 ? 16.373 6.055 -8.895 1.00 60.00 67 GLY A N 1
ATOM 547 C CA . GLY A 1 67 ? 15.317 5.148 -8.427 1.00 60.00 67 GLY A CA 1
ATOM 548 C C . GLY A 1 67 ? 13.896 5.667 -8.663 1.00 60.00 67 GLY A C 1
ATOM 549 O O . GLY A 1 67 ? 12.967 4.887 -8.867 1.00 60.00 67 GLY A O 1
ATOM 550 N N . SER A 1 68 ? 13.729 6.992 -8.716 1.00 67.19 68 SER A N 1
ATOM 551 C CA . SER A 1 68 ? 12.443 7.618 -9.032 1.00 67.19 68 SER A CA 1
ATOM 552 C C . SER A 1 68 ? 12.045 7.429 -10.506 1.00 67.19 68 SER A C 1
ATOM 554 O O . SER A 1 68 ? 10.862 7.311 -10.814 1.00 67.19 68 SER A O 1
ATOM 556 N N . THR A 1 69 ? 13.016 7.303 -11.417 1.00 73.94 69 THR A N 1
ATOM 557 C CA . THR A 1 69 ? 12.749 7.189 -12.861 1.00 73.94 69 THR A CA 1
ATOM 558 C C . THR A 1 69 ? 12.182 5.817 -13.221 1.00 73.94 69 THR A C 1
ATOM 560 O O . THR A 1 69 ? 11.162 5.740 -13.900 1.00 73.94 69 THR A O 1
ATOM 563 N N . ILE A 1 70 ? 12.783 4.730 -12.722 1.00 78.88 70 ILE A N 1
ATOM 564 C CA . ILE A 1 70 ? 12.307 3.363 -13.004 1.00 78.88 70 ILE A CA 1
ATOM 565 C C . ILE A 1 70 ? 10.931 3.126 -12.386 1.00 78.88 70 ILE A C 1
ATOM 567 O O . ILE A 1 70 ? 10.040 2.586 -13.040 1.00 78.88 70 ILE A O 1
ATOM 571 N N . LEU A 1 71 ? 10.725 3.577 -11.147 1.00 81.81 71 LEU A N 1
ATOM 572 C CA . LEU A 1 71 ? 9.422 3.473 -10.500 1.00 81.81 71 LEU A CA 1
ATOM 573 C C . LEU A 1 71 ? 8.336 4.212 -11.293 1.00 81.81 71 LEU A C 1
ATOM 575 O O . LEU A 1 71 ? 7.241 3.685 -11.475 1.00 81.81 71 LEU A O 1
ATOM 579 N N . LEU A 1 72 ? 8.642 5.412 -11.789 1.00 84.75 72 LEU A N 1
ATOM 580 C CA . LEU A 1 72 ? 7.717 6.174 -12.621 1.00 84.75 72 LEU A CA 1
ATOM 581 C C . LEU A 1 72 ? 7.390 5.452 -13.934 1.00 84.75 72 LEU A C 1
ATOM 583 O O . LEU A 1 72 ? 6.228 5.442 -14.334 1.00 84.75 72 LEU A O 1
ATOM 587 N N . MET A 1 73 ? 8.382 4.843 -14.591 1.00 84.12 73 MET A N 1
ATOM 588 C CA . MET A 1 73 ? 8.144 4.038 -15.793 1.00 84.12 73 MET A CA 1
ATOM 589 C C . MET A 1 73 ? 7.179 2.892 -15.498 1.00 84.12 73 MET A C 1
ATOM 591 O O . MET A 1 73 ? 6.143 2.794 -16.144 1.00 84.12 73 MET A O 1
ATOM 595 N N . ILE A 1 74 ? 7.443 2.111 -14.448 1.00 87.12 74 ILE A N 1
ATOM 596 C CA . ILE A 1 74 ? 6.573 1.000 -14.044 1.00 87.12 74 ILE A CA 1
ATOM 597 C C . ILE A 1 74 ? 5.140 1.483 -13.787 1.00 87.12 74 ILE A C 1
ATOM 599 O O . ILE A 1 74 ? 4.187 0.870 -14.258 1.00 87.12 74 ILE A O 1
ATOM 603 N N . LEU A 1 75 ? 4.975 2.604 -13.081 1.00 88.62 75 LEU A N 1
ATOM 604 C CA . LEU A 1 75 ? 3.660 3.188 -12.805 1.00 88.62 75 LEU A CA 1
ATOM 605 C C . LEU A 1 75 ? 2.918 3.630 -14.077 1.00 88.62 75 LEU A C 1
ATOM 607 O O . LEU A 1 75 ? 1.699 3.503 -14.146 1.00 88.62 75 LEU A O 1
ATOM 611 N N . LYS A 1 76 ? 3.629 4.139 -15.088 1.00 89.25 76 LYS A N 1
ATOM 612 C CA . LYS A 1 76 ? 3.040 4.520 -16.385 1.00 89.25 76 LYS A CA 1
ATOM 613 C C . LYS A 1 76 ? 2.646 3.310 -17.222 1.00 89.25 76 LYS A C 1
ATOM 615 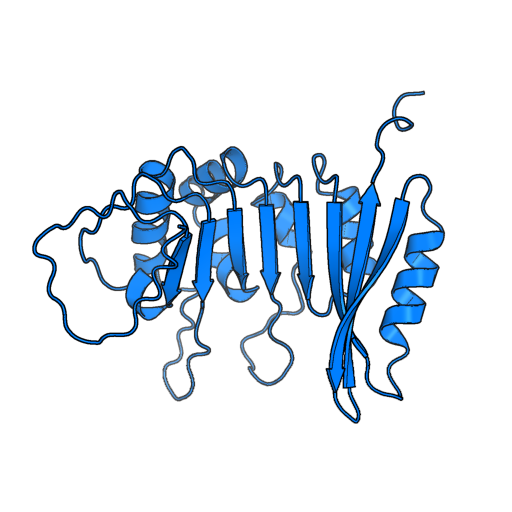O O . LYS A 1 76 ? 1.659 3.351 -17.950 1.00 89.25 76 LYS A O 1
ATOM 620 N N . GLU A 1 77 ? 3.445 2.261 -17.134 1.00 87.56 77 GLU A N 1
ATOM 621 C CA . GLU A 1 77 ? 3.413 1.126 -18.046 1.00 87.56 77 GLU A CA 1
ATOM 622 C C . GLU A 1 77 ? 2.558 -0.039 -17.543 1.00 87.56 77 GLU A C 1
ATOM 624 O O . GLU A 1 77 ? 2.153 -0.882 -18.341 1.00 87.56 77 GLU A O 1
ATOM 629 N N . ALA A 1 78 ? 2.239 -0.064 -16.248 1.00 89.81 78 ALA A N 1
ATOM 630 C CA . ALA A 1 78 ? 1.420 -1.089 -15.616 1.00 89.81 78 ALA A CA 1
ATOM 631 C C . ALA A 1 78 ? 0.037 -0.543 -15.209 1.00 89.81 78 ALA A C 1
ATOM 633 O O . ALA A 1 78 ? -0.194 -0.235 -14.035 1.00 89.81 78 ALA A O 1
ATOM 634 N N . PRO A 1 79 ? -0.934 -0.447 -16.138 1.00 88.31 79 PRO A N 1
ATOM 635 C CA . PRO A 1 79 ? -2.256 0.121 -15.857 1.00 88.31 79 PRO A CA 1
ATOM 636 C C . PRO A 1 79 ? -3.055 -0.663 -14.803 1.00 88.31 79 PRO A C 1
ATOM 638 O O . PRO A 1 79 ? -3.950 -0.105 -14.172 1.00 88.31 79 PRO A O 1
ATOM 641 N N . ASN A 1 80 ? -2.731 -1.945 -14.608 1.00 91.75 80 ASN A N 1
ATOM 642 C CA . ASN A 1 80 ? -3.401 -2.837 -13.661 1.00 91.75 80 ASN A CA 1
ATOM 643 C C . ASN A 1 80 ? -2.723 -2.891 -12.282 1.00 91.75 80 ASN A C 1
ATOM 645 O O . ASN A 1 80 ? -3.172 -3.642 -11.411 1.00 91.75 80 ASN A O 1
ATOM 649 N N . LEU A 1 81 ? -1.644 -2.130 -12.074 1.00 94.25 81 LEU A N 1
ATOM 650 C CA . LEU A 1 81 ? -0.963 -2.072 -10.790 1.00 94.25 81 LEU A CA 1
ATOM 651 C C . LEU A 1 81 ? -1.896 -1.450 -9.749 1.00 94.25 81 LEU A C 1
ATOM 653 O O . LEU A 1 81 ? -2.321 -0.308 -9.886 1.00 94.25 81 LEU A O 1
ATOM 657 N N . SER A 1 82 ? -2.200 -2.193 -8.688 1.00 95.94 82 SER A N 1
ATOM 658 C CA . SER A 1 82 ? -3.081 -1.710 -7.617 1.00 95.94 82 SER A CA 1
ATOM 659 C C . SER A 1 82 ? -2.566 -2.009 -6.214 1.00 95.94 82 SER A C 1
ATOM 661 O O . SER A 1 82 ? -3.183 -1.591 -5.234 1.00 95.94 82 SER A O 1
ATOM 663 N N . SER A 1 83 ? -1.471 -2.762 -6.104 1.00 95.81 83 SER A N 1
ATOM 664 C CA . SER A 1 83 ? -0.868 -3.181 -4.843 1.00 95.81 83 SER A CA 1
ATOM 665 C C . SER A 1 83 ? 0.590 -2.747 -4.776 1.00 95.81 83 SER A C 1
ATOM 667 O O . SER A 1 83 ? 1.354 -2.970 -5.715 1.00 95.81 83 SER A O 1
ATOM 669 N N . LEU A 1 84 ? 0.975 -2.142 -3.655 1.00 92.19 84 LEU A N 1
ATOM 670 C CA . LEU A 1 84 ? 2.334 -1.685 -3.402 1.00 92.19 84 LEU A CA 1
ATOM 671 C C . LEU A 1 84 ? 2.782 -2.105 -2.001 1.00 92.19 84 LEU A C 1
ATOM 673 O O . LEU A 1 84 ? 2.071 -1.896 -1.021 1.00 92.19 84 LEU A O 1
ATOM 677 N N . ASN A 1 85 ? 3.982 -2.663 -1.899 1.00 88.94 85 ASN A N 1
ATOM 678 C CA . ASN A 1 85 ? 4.650 -2.950 -0.637 1.00 88.94 85 ASN A CA 1
ATOM 679 C C . ASN A 1 85 ? 5.929 -2.120 -0.551 1.00 88.94 85 ASN A C 1
ATOM 681 O O . ASN A 1 85 ? 6.820 -2.261 -1.392 1.00 88.94 85 ASN A O 1
ATOM 685 N N . ILE A 1 86 ? 5.994 -1.244 0.447 1.00 82.81 86 ILE A N 1
ATOM 686 C CA . ILE A 1 86 ? 7.100 -0.310 0.642 1.00 82.81 86 ILE A CA 1
ATOM 687 C C . ILE A 1 86 ? 7.546 -0.263 2.098 1.00 82.81 86 ILE A C 1
ATOM 689 O O . ILE A 1 86 ? 6.778 -0.477 3.041 1.00 82.81 86 ILE A O 1
ATOM 693 N N . PHE A 1 87 ? 8.808 0.112 2.267 1.00 77.38 87 PHE A N 1
ATOM 694 C CA . PHE A 1 87 ? 9.368 0.480 3.558 1.00 77.38 87 PHE A CA 1
ATOM 695 C C . PHE A 1 87 ? 9.212 1.977 3.822 1.00 77.38 87 PHE A C 1
ATOM 697 O O . PHE A 1 87 ? 9.155 2.780 2.889 1.00 77.38 87 PHE A O 1
ATOM 704 N N . ASN A 1 88 ? 9.203 2.364 5.099 1.00 73.94 88 ASN A N 1
ATOM 705 C CA . ASN A 1 88 ? 9.097 3.762 5.531 1.00 73.94 88 ASN A CA 1
ATOM 706 C C . ASN A 1 88 ? 10.096 4.704 4.848 1.00 73.94 88 ASN A C 1
ATOM 708 O O . ASN A 1 88 ? 9.751 5.831 4.511 1.00 73.94 88 ASN A O 1
ATOM 712 N N . CYS A 1 89 ? 11.307 4.227 4.589 1.00 70.38 89 CYS A N 1
ATOM 713 C CA . CYS A 1 89 ? 12.349 5.002 3.939 1.00 70.38 89 CYS A CA 1
ATOM 714 C C . CYS A 1 89 ? 11.981 5.396 2.487 1.00 70.38 89 CYS A C 1
ATOM 716 O O . CYS A 1 89 ? 12.404 6.442 2.005 1.00 70.38 89 CYS A O 1
ATOM 718 N N . ALA A 1 90 ? 11.132 4.633 1.791 1.00 73.38 90 ALA A N 1
ATOM 719 C CA . ALA A 1 90 ? 10.716 4.954 0.426 1.00 73.38 90 ALA A CA 1
ATOM 720 C C . ALA A 1 90 ? 9.700 6.111 0.346 1.00 73.38 90 ALA A C 1
ATOM 722 O O . ALA A 1 90 ? 9.564 6.707 -0.720 1.00 73.38 90 ALA A O 1
ATOM 723 N N . ILE A 1 91 ? 9.012 6.464 1.444 1.00 76.25 91 ILE A N 1
ATOM 724 C CA . ILE A 1 91 ? 7.986 7.527 1.446 1.00 76.25 91 ILE A CA 1
ATOM 725 C C . ILE A 1 91 ? 8.551 8.858 0.959 1.00 76.25 91 ILE A C 1
ATOM 727 O O . ILE A 1 91 ? 7.887 9.546 0.185 1.00 76.25 91 ILE A O 1
ATOM 731 N N . ASP A 1 92 ? 9.763 9.219 1.383 1.00 72.50 92 ASP A N 1
ATOM 732 C CA . ASP A 1 92 ? 10.358 10.506 1.019 1.00 72.50 92 ASP A CA 1
ATOM 733 C C . ASP A 1 92 ? 10.582 10.615 -0.497 1.00 72.50 92 ASP A C 1
ATOM 735 O O . ASP A 1 92 ? 10.314 11.666 -1.078 1.00 72.50 92 ASP A O 1
ATOM 739 N N . ILE A 1 93 ? 10.967 9.519 -1.166 1.00 72.19 93 ILE A N 1
ATOM 740 C CA . ILE A 1 93 ? 11.083 9.480 -2.635 1.00 72.19 93 ILE A CA 1
ATOM 741 C C . ILE A 1 93 ? 9.719 9.751 -3.273 1.00 72.19 93 ILE A C 1
ATOM 74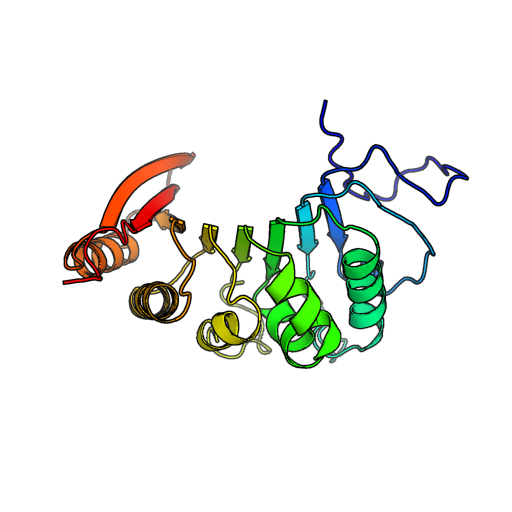3 O O . ILE A 1 93 ? 9.602 10.592 -4.166 1.00 72.19 93 ILE A O 1
ATOM 747 N N . LEU A 1 94 ? 8.683 9.048 -2.807 1.00 78.50 94 LEU A N 1
ATOM 748 C CA . LEU A 1 94 ? 7.339 9.153 -3.375 1.00 78.50 94 LEU A CA 1
ATOM 749 C C . LEU A 1 94 ? 6.755 10.554 -3.180 1.00 78.50 94 LEU A C 1
ATOM 751 O O . LEU A 1 94 ? 6.145 11.111 -4.087 1.00 78.50 94 LEU A O 1
ATOM 755 N N . LYS A 1 95 ? 6.968 11.141 -2.001 1.00 76.50 95 LYS A N 1
ATOM 756 C CA . LYS A 1 95 ? 6.462 12.465 -1.635 1.00 76.50 95 LYS A CA 1
ATOM 757 C C . LYS A 1 95 ? 7.161 13.591 -2.394 1.00 76.50 95 LYS A C 1
ATOM 759 O O . LYS A 1 95 ? 6.515 14.582 -2.731 1.00 76.50 95 LYS A O 1
ATOM 764 N N . ASN A 1 96 ? 8.460 13.455 -2.656 1.00 76.62 96 ASN A N 1
ATOM 765 C CA . ASN A 1 96 ? 9.248 14.500 -3.310 1.00 76.62 96 ASN A CA 1
ATOM 766 C C . ASN A 1 96 ? 9.095 14.505 -4.840 1.00 76.62 96 ASN A C 1
ATOM 768 O O . ASN A 1 96 ? 9.427 15.504 -5.479 1.00 76.62 96 ASN A O 1
ATOM 772 N N . ASN A 1 97 ? 8.553 13.440 -5.438 1.00 81.88 97 ASN A N 1
ATOM 773 C CA . ASN A 1 97 ? 8.256 13.380 -6.866 1.00 81.88 97 ASN A CA 1
ATOM 774 C C . ASN A 1 97 ? 6.741 13.491 -7.114 1.00 81.88 97 ASN A C 1
ATOM 776 O O . ASN A 1 97 ? 5.986 12.536 -6.930 1.00 81.88 97 ASN A O 1
ATOM 780 N N . LYS A 1 98 ? 6.297 14.673 -7.567 1.00 85.69 98 LYS A N 1
ATOM 781 C CA . LYS A 1 98 ? 4.874 14.967 -7.816 1.00 85.69 98 LYS A CA 1
ATOM 782 C C . LYS A 1 98 ? 4.226 13.995 -8.800 1.00 85.69 98 LYS A C 1
ATOM 784 O O . LYS A 1 98 ? 3.067 13.645 -8.613 1.00 85.69 98 LYS A O 1
ATOM 789 N N . GLU A 1 99 ? 4.953 13.574 -9.829 1.00 89.25 99 GLU A N 1
ATOM 790 C CA . GLU A 1 99 ? 4.408 12.701 -10.865 1.00 89.25 99 GLU A CA 1
ATOM 791 C C . GLU A 1 99 ? 4.202 11.281 -10.328 1.00 89.25 99 GLU A C 1
ATOM 793 O O . GLU A 1 99 ? 3.115 10.723 -10.465 1.00 89.25 99 GLU A O 1
ATOM 798 N N . ILE A 1 100 ? 5.193 10.733 -9.615 1.00 87.19 100 ILE A N 1
ATOM 799 C CA . ILE A 1 100 ? 5.052 9.443 -8.922 1.00 87.19 100 ILE A CA 1
ATOM 800 C C . ILE A 1 100 ? 3.876 9.494 -7.952 1.00 87.19 100 ILE A C 1
ATOM 802 O O . ILE A 1 100 ? 3.028 8.610 -7.994 1.00 87.19 100 ILE A O 1
ATOM 806 N N . CYS A 1 101 ? 3.790 10.550 -7.139 1.00 86.81 101 CYS A N 1
ATOM 807 C CA . CYS A 1 101 ? 2.698 10.750 -6.192 1.00 86.81 101 CYS A CA 1
ATOM 808 C C . CYS A 1 101 ? 1.322 10.737 -6.882 1.00 86.81 101 CYS A C 1
ATOM 810 O O . CYS A 1 101 ? 0.390 10.097 -6.399 1.00 86.81 101 CYS A O 1
ATOM 812 N N . GLN A 1 102 ? 1.186 11.385 -8.044 1.00 89.69 102 GLN A N 1
ATOM 813 C CA . GLN A 1 102 ? -0.057 11.369 -8.821 1.00 89.69 102 GLN A CA 1
ATOM 814 C C . GLN A 1 102 ? -0.433 9.956 -9.283 1.00 89.69 102 GLN A C 1
ATOM 816 O O . GLN A 1 102 ? -1.582 9.544 -9.100 1.00 89.69 102 GLN A O 1
ATOM 821 N N . TYR A 1 103 ? 0.516 9.200 -9.842 1.00 91.31 103 TYR A N 1
ATOM 822 C CA . TYR A 1 103 ? 0.259 7.826 -10.277 1.00 91.31 103 TYR A CA 1
ATOM 823 C C . TYR A 1 103 ? -0.048 6.901 -9.102 1.00 91.31 103 TYR A C 1
ATOM 825 O O . TYR A 1 103 ? -1.053 6.190 -9.138 1.00 91.31 103 TYR A O 1
ATOM 833 N N . THR A 1 104 ? 0.755 6.937 -8.034 1.00 90.19 104 THR A N 1
ATOM 834 C CA . THR A 1 104 ? 0.523 6.092 -6.858 1.00 90.19 104 THR A CA 1
ATOM 835 C C . THR A 1 104 ? -0.821 6.396 -6.228 1.00 90.19 104 THR A C 1
ATOM 837 O O . THR A 1 104 ? -1.567 5.473 -5.912 1.00 90.19 104 THR A O 1
ATOM 840 N N . ASN A 1 105 ? -1.170 7.679 -6.107 1.00 89.81 105 ASN A N 1
ATOM 841 C CA . ASN A 1 105 ? -2.453 8.070 -5.560 1.00 89.81 105 ASN A CA 1
ATOM 842 C C . ASN A 1 105 ? -3.597 7.590 -6.455 1.00 89.81 105 ASN A C 1
ATOM 844 O O . ASN A 1 105 ? -4.610 7.135 -5.952 1.00 89.81 105 ASN A O 1
ATOM 848 N N . LYS A 1 106 ? -3.461 7.643 -7.782 1.00 90.62 106 LYS A N 1
ATOM 849 C CA . LYS A 1 106 ? -4.510 7.183 -8.702 1.00 90.62 106 LYS A CA 1
ATOM 850 C C . LYS A 1 106 ? -4.700 5.661 -8.687 1.00 90.62 106 LYS A C 1
ATOM 852 O O . LYS A 1 106 ? -5.833 5.199 -8.798 1.00 90.62 106 LYS A O 1
ATOM 857 N N . MET A 1 107 ? -3.612 4.901 -8.608 1.00 93.38 107 MET A N 1
ATOM 858 C CA . MET A 1 107 ? -3.601 3.470 -8.930 1.00 93.38 107 MET A CA 1
ATOM 859 C C . MET A 1 107 ? -3.619 2.564 -7.699 1.00 93.38 107 MET A C 1
ATOM 861 O O . MET A 1 107 ? -4.267 1.517 -7.703 1.00 93.38 107 MET A O 1
ATOM 865 N N . ILE A 1 108 ? -2.916 2.949 -6.634 1.00 95.06 108 ILE A N 1
ATOM 866 C CA . ILE A 1 108 ? -2.669 2.056 -5.504 1.00 95.06 108 ILE A CA 1
ATOM 867 C C . ILE A 1 108 ? -3.874 2.033 -4.567 1.00 95.06 108 ILE A C 1
ATOM 869 O O . ILE A 1 108 ? -4.215 3.021 -3.921 1.00 95.06 108 ILE A O 1
ATOM 873 N N . LYS A 1 109 ? -4.480 0.849 -4.467 1.00 96.38 109 LYS A N 1
ATOM 874 C CA . LYS A 1 109 ? -5.608 0.540 -3.582 1.00 96.38 109 LYS A CA 1
ATOM 875 C C . LYS A 1 109 ? -5.191 -0.301 -2.384 1.00 96.38 109 LYS A C 1
ATOM 877 O O . LYS A 1 109 ? -5.830 -0.229 -1.340 1.00 96.38 109 LYS A O 1
ATOM 882 N N . LYS A 1 110 ? -4.137 -1.106 -2.530 1.00 96.00 110 LYS A N 1
ATOM 883 C CA . LYS A 1 110 ? -3.599 -1.964 -1.470 1.00 96.00 110 LYS A CA 1
ATOM 884 C C . LYS A 1 110 ? -2.184 -1.533 -1.123 1.00 96.00 110 LYS A C 1
ATOM 886 O O . LYS A 1 110 ? -1.323 -1.498 -1.999 1.00 96.00 110 LYS A O 1
ATOM 891 N N . LEU A 1 111 ? -1.945 -1.215 0.143 1.00 92.88 111 LEU A N 1
ATOM 892 C CA . LEU A 1 111 ? -0.649 -0.752 0.623 1.00 92.88 111 LEU A CA 1
ATOM 893 C C . LEU A 1 111 ? -0.159 -1.631 1.770 1.00 92.88 111 LEU A C 1
ATOM 895 O O . LEU A 1 111 ? -0.746 -1.640 2.846 1.00 92.88 111 LEU A O 1
ATOM 899 N N . GLN A 1 112 ? 0.959 -2.318 1.573 1.00 89.56 112 GLN A N 1
ATOM 900 C CA . GLN A 1 112 ? 1.703 -2.906 2.677 1.00 89.56 112 GLN A CA 1
ATOM 901 C C . GLN A 1 112 ? 2.832 -1.957 3.078 1.00 89.56 112 GLN A C 1
ATOM 903 O O . GLN A 1 112 ? 3.698 -1.615 2.275 1.00 89.56 112 GLN A O 1
ATOM 908 N N . PHE A 1 113 ? 2.804 -1.530 4.333 1.00 85.19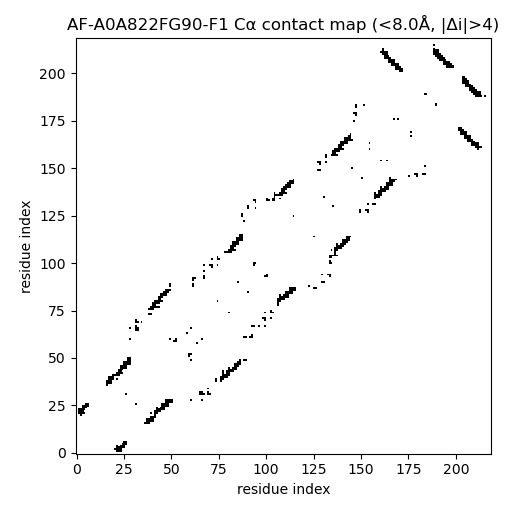 113 PHE A N 1
ATOM 909 C CA . PHE A 1 113 ? 3.726 -0.566 4.895 1.00 85.19 113 PHE A CA 1
ATOM 910 C C . PHE A 1 113 ? 4.565 -1.203 6.003 1.00 85.19 113 PHE A C 1
ATOM 912 O O . PHE A 1 113 ? 4.073 -1.558 7.079 1.00 85.19 113 PHE A O 1
ATOM 919 N N . CYS A 1 114 ? 5.857 -1.353 5.731 1.00 76.12 114 CYS A N 1
ATOM 920 C CA . CYS A 1 114 ? 6.809 -1.960 6.650 1.00 76.12 114 CYS A CA 1
ATOM 921 C C . CYS A 1 114 ? 7.677 -0.884 7.315 1.00 76.12 114 CYS A C 1
ATOM 923 O O . CYS A 1 114 ? 8.328 -0.076 6.651 1.00 76.12 114 CYS A O 1
ATOM 925 N N . VAL A 1 115 ? 7.734 -0.906 8.645 1.00 68.69 115 VAL A N 1
ATOM 926 C CA . VAL A 1 115 ? 8.606 -0.029 9.432 1.00 68.69 115 VAL A CA 1
ATOM 927 C C . VAL A 1 115 ? 9.810 -0.837 9.913 1.00 68.69 115 VAL A C 1
ATOM 929 O O . VAL A 1 115 ? 9.656 -1.812 10.650 1.00 68.69 115 VAL A O 1
ATOM 932 N N . TYR A 1 116 ? 11.021 -0.442 9.515 1.00 60.75 116 TYR A N 1
ATOM 933 C CA . TYR A 1 116 ? 12.247 -0.977 10.116 1.00 60.75 116 TYR A CA 1
ATOM 934 C C . TYR A 1 116 ? 12.371 -0.447 11.548 1.00 60.75 116 TYR A C 1
ATOM 936 O O . TYR A 1 116 ? 12.395 0.767 11.730 1.00 60.75 116 TYR A O 1
ATOM 944 N N . SER A 1 117 ? 12.479 -1.321 12.556 1.00 51.69 117 SER A N 1
ATOM 945 C CA . SER A 1 117 ? 12.744 -0.890 13.935 1.00 51.69 117 SER A CA 1
ATOM 946 C C . SER A 1 117 ? 14.219 -1.051 14.308 1.00 51.69 117 SER A C 1
ATOM 948 O O . SER A 1 117 ? 14.721 -2.170 14.297 1.00 51.69 117 SER A O 1
ATOM 950 N N . GLN A 1 118 ? 14.822 0.060 14.738 1.00 48.38 118 GLN A N 1
ATOM 951 C CA . GLN A 1 118 ? 15.930 0.168 15.699 1.00 48.38 118 GLN A CA 1
ATOM 952 C C . GLN A 1 118 ? 17.257 -0.513 15.329 1.00 48.38 118 GLN A C 1
ATOM 954 O O . GLN A 1 118 ? 17.563 -1.608 15.784 1.00 48.38 118 GLN A O 1
ATOM 959 N N . SER A 1 119 ? 18.075 0.222 14.573 1.00 47.78 119 SER A N 1
ATOM 960 C CA . SER A 1 119 ? 19.549 0.246 14.710 1.00 47.78 119 SER A CA 1
ATOM 961 C C . SER A 1 119 ? 20.208 1.268 13.775 1.00 47.78 119 SER A C 1
ATOM 963 O O . SER A 1 119 ? 21.407 1.507 13.883 1.00 47.78 119 SER A O 1
ATOM 965 N N . ASN A 1 120 ? 19.448 1.887 12.862 1.00 46.41 120 ASN A N 1
ATOM 966 C CA . ASN A 1 120 ? 20.011 2.759 11.837 1.00 46.41 120 ASN A CA 1
ATOM 967 C C . ASN A 1 120 ? 19.821 4.251 12.197 1.00 46.41 120 ASN A C 1
ATOM 969 O O . ASN A 1 120 ? 18.676 4.702 12.292 1.00 46.41 120 ASN A O 1
ATOM 973 N N . PRO A 1 121 ? 20.900 5.042 12.366 1.00 42.22 121 PRO A N 1
ATOM 974 C CA . PRO A 1 121 ? 20.838 6.448 12.791 1.00 42.22 121 PRO A CA 1
ATOM 975 C C . PRO A 1 121 ? 20.164 7.396 11.782 1.00 42.22 121 PRO A C 1
ATOM 977 O O . PRO A 1 121 ? 19.915 8.555 12.099 1.00 42.22 121 PRO A O 1
ATOM 980 N N . CYS A 1 122 ? 19.831 6.925 10.576 1.00 42.50 122 CYS A N 1
ATOM 981 C CA . CYS A 1 122 ? 19.128 7.710 9.556 1.00 42.50 122 CYS A CA 1
ATOM 982 C C . CYS A 1 122 ? 17.594 7.721 9.704 1.00 42.50 122 CYS A C 1
ATOM 984 O O . CYS A 1 122 ? 16.909 8.305 8.865 1.00 42.50 122 CYS A O 1
ATOM 986 N N . GLN A 1 123 ? 17.023 7.067 10.721 1.00 48.41 123 GLN A N 1
ATOM 987 C CA . GLN A 1 123 ? 15.571 6.996 10.882 1.00 48.41 123 GLN A CA 1
ATOM 988 C C . GLN A 1 123 ? 15.024 8.199 11.653 1.00 48.41 123 GLN A C 1
ATOM 990 O O . GLN A 1 123 ? 15.147 8.289 12.873 1.00 48.41 123 GLN A O 1
ATOM 995 N N . LYS A 1 124 ? 14.349 9.103 10.933 1.00 49.81 124 LYS A N 1
ATOM 996 C CA . LYS A 1 124 ? 13.378 10.010 11.554 1.00 49.81 124 LYS A CA 1
ATOM 997 C C . LYS A 1 124 ? 12.2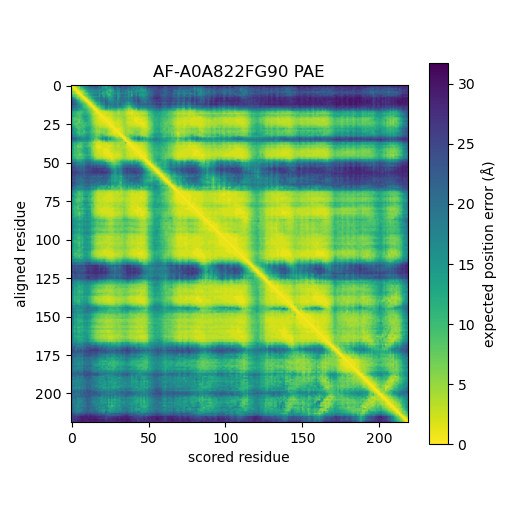52 9.183 12.196 1.00 49.81 124 LYS A C 1
ATOM 999 O O . LYS A 1 124 ? 11.929 8.108 11.678 1.00 49.81 124 LYS A O 1
ATOM 1004 N N . PRO A 1 125 ? 11.656 9.663 13.303 1.00 48.94 125 PRO A N 1
ATOM 1005 C CA . PRO A 1 125 ? 10.505 9.012 13.918 1.00 48.94 125 PRO A CA 1
ATOM 1006 C C . PRO A 1 125 ? 9.416 8.764 12.874 1.00 48.94 125 PRO A C 1
ATOM 1008 O O . PRO A 1 125 ? 9.231 9.578 11.973 1.00 48.94 125 PRO A O 1
ATOM 1011 N N . ASN A 1 126 ? 8.751 7.615 13.005 1.00 56.78 126 ASN A N 1
ATOM 1012 C CA . ASN A 1 126 ? 7.689 7.093 12.147 1.00 56.78 126 ASN A CA 1
ATOM 1013 C C . ASN A 1 126 ? 6.762 8.186 11.592 1.00 56.78 126 ASN A C 1
ATOM 1015 O O . ASN A 1 126 ? 5.725 8.478 12.183 1.00 56.78 126 ASN A O 1
ATOM 1019 N N . ASP A 1 127 ? 7.086 8.753 10.427 1.00 64.25 127 ASP A N 1
ATOM 1020 C CA . ASP A 1 127 ? 6.226 9.749 9.789 1.00 64.25 127 ASP A CA 1
ATOM 1021 C C . ASP A 1 127 ? 5.139 9.063 8.949 1.00 64.25 127 ASP A C 1
ATOM 1023 O O . ASP A 1 127 ? 4.986 9.282 7.746 1.00 64.25 127 ASP A O 1
ATOM 1027 N N . ILE A 1 128 ? 4.354 8.214 9.620 1.00 72.88 128 ILE A N 1
ATOM 1028 C CA . ILE A 1 128 ? 3.088 7.684 9.096 1.00 72.88 128 ILE A CA 1
ATOM 1029 C C . ILE A 1 128 ? 2.158 8.844 8.705 1.00 72.88 128 ILE A C 1
ATOM 1031 O O . ILE A 1 128 ? 1.324 8.695 7.809 1.00 72.88 128 ILE A O 1
ATOM 1035 N N . SER A 1 129 ? 2.362 10.034 9.289 1.00 72.94 129 SER A N 1
ATOM 1036 C CA . SER A 1 129 ? 1.603 11.230 8.942 1.00 72.94 129 SER A CA 1
ATOM 1037 C C . SER A 1 129 ? 1.768 11.646 7.481 1.00 72.94 129 SER A C 1
ATOM 1039 O O . SER A 1 129 ? 0.853 12.230 6.918 1.00 72.94 129 SER A O 1
ATOM 1041 N N . SER A 1 130 ? 2.862 11.288 6.805 1.00 77.62 130 SER A N 1
ATOM 1042 C CA . SER A 1 130 ? 3.049 11.603 5.384 1.00 77.62 130 SER A CA 1
ATOM 1043 C C . SER A 1 130 ? 2.330 10.638 4.423 1.00 77.62 130 SER A C 1
ATOM 1045 O O . SER A 1 130 ? 2.202 10.965 3.244 1.00 77.62 130 SER A O 1
ATOM 1047 N N . ILE A 1 131 ? 1.808 9.494 4.890 1.00 84.50 131 ILE A N 1
ATOM 1048 C CA . ILE A 1 131 ? 1.190 8.465 4.027 1.00 84.50 131 ILE A CA 1
ATOM 1049 C C . ILE A 1 131 ? -0.042 8.998 3.294 1.00 84.50 131 ILE A C 1
ATOM 1051 O O . ILE A 1 131 ? -0.161 8.813 2.083 1.00 84.50 131 ILE A O 1
ATOM 1055 N N . HIS A 1 132 ? -0.925 9.723 3.988 1.00 85.62 132 HIS A N 1
ATOM 1056 C CA . HIS A 1 132 ? -2.157 10.250 3.385 1.00 85.62 132 HIS A CA 1
ATOM 1057 C C . HIS A 1 132 ? -1.896 11.208 2.213 1.00 85.62 132 HIS A C 1
ATOM 1059 O O . HIS A 1 132 ? -2.732 11.332 1.322 1.00 85.62 132 HIS A O 1
ATOM 1065 N N . LYS A 1 133 ? -0.721 11.853 2.180 1.00 85.12 133 LYS A N 1
ATOM 1066 C CA . LYS A 1 133 ? -0.334 12.780 1.106 1.00 85.12 133 LYS A CA 1
ATOM 1067 C C . LYS A 1 133 ? -0.021 12.062 -0.203 1.00 85.12 133 LYS A C 1
ATOM 1069 O O . LYS A 1 133 ? -0.150 12.667 -1.260 1.00 85.12 133 LYS A O 1
ATOM 1074 N N . VAL A 1 134 ? 0.402 10.801 -0.126 1.00 87.12 134 VAL A N 1
ATOM 1075 C CA . VAL A 1 134 ? 0.817 9.990 -1.281 1.00 87.12 134 VAL A CA 1
ATOM 1076 C C . VAL A 1 134 ? -0.264 8.980 -1.679 1.00 87.12 134 VAL A C 1
ATOM 1078 O O . VAL A 1 134 ? -0.397 8.634 -2.851 1.00 87.12 134 VAL A O 1
ATOM 1081 N N . PHE A 1 135 ? -1.060 8.521 -0.713 1.00 90.50 135 PHE A N 1
ATOM 1082 C CA . PHE A 1 135 ? -1.894 7.326 -0.837 1.00 90.50 135 PHE A CA 1
ATOM 1083 C C . PHE A 1 135 ? -3.364 7.560 -0.455 1.00 90.50 135 PHE A C 1
ATOM 1085 O O . PHE A 1 135 ? -3.964 6.760 0.257 1.00 90.50 135 PHE A O 1
ATOM 1092 N N . SER A 1 136 ? -3.976 8.649 -0.926 1.00 88.19 136 SER A N 1
ATOM 1093 C CA . SER A 1 136 ? -5.353 9.006 -0.536 1.00 88.19 136 SER A CA 1
ATOM 1094 C C . SER A 1 136 ? -6.437 8.029 -1.028 1.00 88.19 136 SER A C 1
ATOM 1096 O O . SER A 1 136 ? -7.512 7.970 -0.433 1.00 88.19 136 SER A O 1
ATOM 1098 N N . ASN A 1 137 ? -6.161 7.232 -2.070 1.00 91.38 137 ASN A N 1
ATOM 1099 C CA . ASN A 1 137 ? -7.097 6.225 -2.588 1.00 91.38 137 ASN A CA 1
ATOM 1100 C C . ASN A 1 137 ? -6.894 4.806 -2.039 1.00 91.38 137 ASN A C 1
ATOM 1102 O O . ASN A 1 137 ? -7.530 3.877 -2.536 1.00 91.38 137 ASN A O 1
ATOM 1106 N N . VAL A 1 138 ? -6.037 4.616 -1.033 1.00 94.44 138 VAL A N 1
ATOM 1107 C CA . VAL A 1 138 ? -5.838 3.290 -0.439 1.00 94.44 138 VAL A CA 1
ATOM 1108 C C . VAL A 1 138 ? -7.119 2.813 0.243 1.00 94.44 138 VAL A C 1
ATOM 1110 O O . VAL A 1 138 ? -7.681 3.486 1.104 1.00 94.44 138 VAL A O 1
ATOM 1113 N N . GLU A 1 139 ? -7.551 1.621 -0.155 1.00 94.31 139 GLU A N 1
ATOM 1114 C CA . GLU A 1 139 ? -8.729 0.918 0.348 1.00 94.31 139 GLU A CA 1
ATOM 1115 C C . GLU A 1 139 ? -8.347 -0.118 1.413 1.00 94.31 139 GLU A C 1
ATOM 1117 O O . GLU A 1 139 ? -9.090 -0.322 2.374 1.00 94.31 139 GLU A O 1
ATOM 1122 N N . GLN A 1 140 ? -7.182 -0.757 1.256 1.00 93.12 140 GLN A N 1
ATOM 1123 C CA . GLN A 1 140 ? -6.665 -1.787 2.158 1.00 93.12 140 GLN A CA 1
ATOM 1124 C C . GLN A 1 140 ? -5.222 -1.472 2.544 1.00 93.12 140 GLN A C 1
ATOM 1126 O O . GLN A 1 140 ? -4.373 -1.283 1.672 1.00 93.12 140 GLN A O 1
ATOM 1131 N N . MET A 1 141 ? -4.921 -1.459 3.838 1.00 91.06 141 MET A N 1
ATOM 1132 C CA . MET A 1 141 ? -3.578 -1.193 4.337 1.00 91.06 141 MET A CA 1
ATOM 1133 C C . MET A 1 141 ? -3.130 -2.264 5.326 1.00 91.06 141 MET A C 1
ATOM 1135 O O . MET A 1 141 ? -3.889 -2.644 6.210 1.00 91.06 141 MET A O 1
ATOM 1139 N N . THR A 1 142 ? -1.884 -2.718 5.210 1.00 87.88 142 THR A N 1
ATOM 1140 C CA . THR A 1 142 ? -1.242 -3.601 6.188 1.00 87.88 142 THR A CA 1
ATOM 1141 C C . THR A 1 142 ? -0.020 -2.912 6.772 1.00 87.88 142 THR A C 1
ATOM 1143 O O . THR A 1 142 ? 0.889 -2.556 6.030 1.00 87.88 142 THR A O 1
ATOM 1146 N N . CYS A 1 143 ? 0.039 -2.766 8.090 1.00 83.19 143 CYS A N 1
ATOM 1147 C CA . CYS A 1 143 ? 1.143 -2.131 8.799 1.00 83.19 143 CYS A CA 1
ATOM 1148 C C . CYS A 1 143 ? 1.841 -3.120 9.735 1.00 83.19 143 CYS A C 1
ATOM 1150 O O . CYS A 1 143 ? 1.213 -4.007 10.306 1.00 83.19 143 CYS A O 1
ATOM 1152 N N . HIS A 1 144 ? 3.142 -2.939 9.952 1.00 75.62 144 HIS A N 1
ATOM 1153 C CA . HIS A 1 144 ? 3.910 -3.710 10.937 1.00 75.62 144 HIS A CA 1
ATOM 1154 C C . HIS A 1 144 ? 4.333 -2.800 12.090 1.00 75.62 144 HIS A C 1
ATOM 1156 O O . HIS A 1 144 ? 4.767 -1.676 11.840 1.00 75.62 144 HIS A O 1
ATOM 1162 N N . LYS A 1 145 ? 4.243 -3.278 13.340 1.00 67.12 145 LYS A N 1
ATOM 1163 C CA . LYS A 1 145 ? 4.743 -2.572 14.543 1.00 67.12 145 LYS A CA 1
ATOM 1164 C C . LYS A 1 145 ? 4.270 -1.108 14.651 1.00 67.12 145 LYS A C 1
ATOM 1166 O O . LYS A 1 145 ? 5.073 -0.191 14.811 1.00 67.12 145 LYS A O 1
ATOM 1171 N N . THR A 1 146 ? 2.966 -0.875 14.522 1.00 67.31 146 THR A N 1
ATOM 1172 C CA . THR A 1 146 ? 2.386 0.481 14.542 1.00 67.31 146 THR A CA 1
ATOM 1173 C C . THR A 1 146 ? 1.778 0.808 15.908 1.00 67.31 146 THR A C 1
ATOM 1175 O O . THR A 1 146 ? 1.145 -0.045 16.522 1.00 67.31 146 THR A O 1
ATOM 1178 N N . GLN A 1 147 ? 1.992 2.035 16.397 1.00 69.06 147 GLN A N 1
ATOM 1179 C CA . GLN A 1 147 ? 1.412 2.532 17.655 1.00 69.06 147 GLN A CA 1
ATOM 1180 C C . GLN A 1 147 ? -0.064 2.921 17.477 1.00 69.06 147 GLN A C 1
ATOM 1182 O O . GLN A 1 147 ? -0.476 3.266 16.369 1.00 69.06 147 GLN A O 1
ATOM 1187 N N . SER A 1 148 ? -0.843 2.933 18.566 1.00 68.62 148 SER A N 1
ATOM 1188 C CA . SER A 1 148 ? -2.280 3.273 18.568 1.00 68.62 148 SER A CA 1
ATOM 1189 C C . SER A 1 148 ? -2.577 4.581 17.836 1.00 68.62 148 SER A C 1
ATOM 1191 O O . SER A 1 148 ? -3.409 4.610 16.933 1.00 68.62 148 SER A O 1
ATOM 1193 N N . ASP A 1 149 ? -1.828 5.637 18.146 1.00 73.75 149 ASP A N 1
ATOM 1194 C CA . ASP A 1 149 ? -2.072 6.986 17.624 1.00 73.75 149 ASP A CA 1
ATOM 1195 C C . ASP A 1 149 ? -1.841 7.054 16.112 1.00 73.75 149 ASP A C 1
ATOM 1197 O O . ASP A 1 149 ? -2.551 7.745 15.384 1.00 73.75 149 ASP A O 1
ATOM 1201 N N . SER A 1 150 ? -0.887 6.267 15.612 1.00 79.25 150 SER A N 1
ATOM 1202 C CA . SER A 1 150 ? -0.649 6.126 14.175 1.00 79.25 150 SER A CA 1
ATOM 1203 C C . SER A 1 150 ? -1.797 5.394 13.475 1.00 79.25 150 SER A C 1
ATOM 1205 O O . SER A 1 150 ? -2.129 5.727 12.341 1.00 79.25 150 SER A O 1
ATOM 1207 N N . CYS A 1 151 ? -2.433 4.428 14.142 1.00 78.69 151 CYS A N 1
ATOM 1208 C CA . CYS A 1 151 ? -3.603 3.728 13.607 1.00 78.69 151 CYS A CA 1
ATOM 1209 C C . CYS A 1 151 ? -4.797 4.677 13.508 1.00 78.69 151 CYS A C 1
ATOM 1211 O O . CYS A 1 151 ? -5.417 4.772 12.452 1.00 78.69 151 CYS A O 1
ATOM 1213 N N . LEU A 1 152 ? -5.063 5.428 14.582 1.00 79.06 152 LEU A N 1
ATOM 1214 C CA . LEU A 1 152 ? -6.102 6.460 14.621 1.00 79.06 152 LEU A CA 1
ATOM 1215 C C . LEU A 1 152 ? -5.889 7.505 13.527 1.00 79.06 152 LEU A C 1
ATOM 1217 O O . LEU A 1 152 ? -6.815 7.847 12.795 1.00 79.06 152 LEU A O 1
ATOM 1221 N N . PHE A 1 153 ? -4.649 7.968 13.368 1.00 83.81 153 PHE A N 1
ATOM 1222 C CA . PHE A 1 153 ? -4.297 8.894 12.304 1.00 83.81 153 PHE A CA 1
ATOM 1223 C C . PHE A 1 153 ? -4.637 8.327 10.919 1.00 83.81 153 PHE A C 1
ATOM 1225 O O . PHE A 1 153 ? -5.266 9.019 10.121 1.00 83.81 153 PHE A O 1
ATOM 1232 N N . LEU A 1 154 ? -4.247 7.082 10.628 1.00 86.06 154 LEU A N 1
ATOM 1233 C CA . LEU A 1 154 ? -4.513 6.443 9.337 1.00 86.06 154 LEU A CA 1
ATOM 1234 C C . LEU A 1 154 ? -6.012 6.306 9.064 1.00 86.06 154 LEU A C 1
ATOM 1236 O O . LEU A 1 154 ? -6.459 6.652 7.973 1.00 86.06 154 LEU A O 1
ATOM 1240 N N . LEU A 1 155 ? -6.782 5.860 10.058 1.00 84.00 155 LEU A N 1
ATOM 1241 C CA . LEU A 1 155 ? -8.236 5.721 9.955 1.00 84.00 155 LEU A CA 1
ATOM 1242 C C . LEU A 1 155 ? -8.912 7.067 9.649 1.00 84.00 155 LEU A C 1
ATOM 1244 O O . LEU A 1 155 ? -9.778 7.136 8.778 1.00 84.00 155 LEU A O 1
ATOM 1248 N N . ASN A 1 156 ? -8.459 8.143 10.297 1.00 84.06 156 ASN A N 1
ATOM 1249 C CA . ASN A 1 156 ? -9.028 9.481 10.132 1.00 84.06 156 ASN A CA 1
ATOM 1250 C C . ASN A 1 156 ? -8.589 10.188 8.838 1.00 84.06 156 ASN A C 1
ATOM 1252 O O . ASN A 1 156 ? -9.324 11.028 8.328 1.00 84.06 156 ASN A O 1
ATOM 1256 N N . ASN A 1 157 ? -7.402 9.881 8.304 1.00 87.56 157 ASN A N 1
ATOM 1257 C CA . ASN A 1 157 ? -6.808 10.629 7.184 1.00 87.56 157 ASN A CA 1
ATOM 1258 C C . ASN A 1 157 ? -6.796 9.866 5.851 1.00 87.56 157 ASN A C 1
ATOM 1260 O O . ASN A 1 157 ? -6.423 10.441 4.829 1.00 87.56 157 ASN A O 1
ATOM 1264 N N . LEU A 1 158 ? -7.205 8.594 5.824 1.00 89.56 158 LEU A N 1
ATOM 1265 C CA . LEU A 1 158 ? -7.365 7.820 4.592 1.00 89.56 158 LEU A CA 1
ATOM 1266 C C . LEU A 1 158 ? -8.856 7.614 4.293 1.00 89.56 158 LEU A C 1
ATOM 1268 O O . LEU A 1 158 ? -9.473 6.697 4.835 1.00 89.56 158 LEU A O 1
ATOM 1272 N N . PRO A 1 159 ? -9.472 8.441 3.429 1.00 87.06 159 PRO A N 1
ATOM 1273 C CA . PRO A 1 159 ? -10.925 8.469 3.253 1.00 87.06 159 PRO A CA 1
ATOM 1274 C C . PRO A 1 159 ? -11.500 7.234 2.548 1.00 87.06 159 PRO A C 1
ATOM 1276 O O . PRO A 1 159 ? -12.698 6.991 2.636 1.00 87.06 159 PRO A O 1
ATOM 1279 N N . LYS A 1 160 ? -10.681 6.445 1.846 1.00 90.94 160 LYS A N 1
ATOM 1280 C CA . LYS A 1 160 ? -11.131 5.202 1.197 1.00 90.94 160 LYS A CA 1
ATOM 1281 C C . LYS A 1 160 ? -10.778 3.945 1.979 1.00 90.94 160 LYS A C 1
ATOM 1283 O O . LYS A 1 160 ? -11.184 2.858 1.579 1.00 90.94 160 LYS A O 1
ATOM 1288 N N . LEU A 1 161 ? -10.063 4.084 3.097 1.00 90.69 161 LEU A N 1
ATOM 1289 C CA . LEU A 1 161 ? -9.619 2.944 3.882 1.00 90.69 161 LEU A CA 1
ATOM 1290 C C . LEU A 1 161 ? -10.834 2.222 4.471 1.00 90.69 161 LEU A C 1
ATOM 1292 O O . LEU A 1 161 ? -11.586 2.800 5.261 1.00 90.69 161 LEU A O 1
ATOM 1296 N N . SER A 1 162 ? -10.997 0.971 4.049 1.00 88.31 162 SER A N 1
ATOM 1297 C CA . SER A 1 162 ? -12.034 0.029 4.487 1.00 88.31 162 SER A CA 1
ATOM 1298 C C . SER A 1 162 ? -11.440 -1.100 5.328 1.00 88.31 162 SER A C 1
ATOM 1300 O O . SER A 1 162 ? -12.091 -1.623 6.227 1.00 88.31 162 SER A O 1
ATOM 1302 N N . THR A 1 163 ? -10.173 -1.450 5.085 1.00 87.94 163 THR A N 1
ATOM 1303 C CA . THR A 1 163 ? -9.463 -2.482 5.843 1.00 87.94 163 THR A CA 1
ATOM 1304 C C . THR A 1 163 ? -8.096 -1.975 6.282 1.00 87.94 163 THR A C 1
ATOM 1306 O O . THR A 1 163 ? -7.263 -1.621 5.450 1.00 87.94 163 THR A O 1
ATOM 1309 N N . LEU A 1 164 ? -7.835 -2.002 7.585 1.00 87.12 164 LEU A N 1
ATOM 1310 C CA . LEU A 1 164 ? -6.511 -1.804 8.169 1.00 87.12 164 LEU A CA 1
ATOM 1311 C C . LEU A 1 164 ? -6.106 -3.101 8.864 1.00 87.12 164 LEU A C 1
ATOM 1313 O O . LEU A 1 164 ? -6.830 -3.602 9.705 1.00 87.12 164 LEU A O 1
ATOM 1317 N N . THR A 1 165 ? -4.961 -3.673 8.524 1.00 84.62 165 THR A N 1
ATOM 1318 C CA . THR A 1 165 ? -4.413 -4.863 9.185 1.00 84.62 165 THR A CA 1
ATOM 1319 C C . THR A 1 165 ? -3.105 -4.486 9.848 1.00 84.62 165 THR A C 1
ATOM 1321 O O . THR A 1 165 ? -2.267 -3.836 9.233 1.00 84.62 165 THR A O 1
ATOM 1324 N N . ILE A 1 166 ? -2.907 -4.875 11.099 1.00 79.31 166 ILE A N 1
ATOM 1325 C CA . ILE A 1 166 ? -1.705 -4.548 11.854 1.00 79.31 166 ILE A CA 1
ATOM 1326 C C . ILE A 1 166 ? -1.077 -5.830 12.367 1.00 79.31 166 ILE A C 1
ATOM 1328 O O . ILE A 1 166 ? -1.708 -6.620 13.066 1.00 79.31 166 ILE A O 1
ATOM 1332 N N . HIS A 1 167 ? 0.186 -6.032 12.017 1.00 77.00 167 HIS A N 1
ATOM 1333 C CA . HIS A 1 167 ? 0.966 -7.171 12.468 1.00 77.00 167 HIS A CA 1
ATOM 1334 C C . HIS A 1 167 ? 1.821 -6.776 13.672 1.00 77.00 167 HIS A C 1
ATOM 1336 O O . HIS A 1 167 ? 2.595 -5.808 13.620 1.00 77.00 167 HIS A O 1
ATOM 1342 N N . PHE A 1 168 ? 1.707 -7.565 14.738 1.00 70.50 168 PHE A N 1
ATOM 1343 C CA . PHE A 1 168 ? 2.503 -7.437 15.951 1.00 70.50 168 PHE A CA 1
ATOM 1344 C C . PHE A 1 168 ? 3.268 -8.732 16.212 1.00 70.50 168 PHE A C 1
ATOM 1346 O O . PHE A 1 168 ? 2.771 -9.837 15.994 1.00 70.50 168 PHE A O 1
ATOM 1353 N N . TYR A 1 169 ? 4.488 -8.582 16.718 1.00 64.81 169 TYR A N 1
ATOM 1354 C CA . TYR A 1 169 ? 5.226 -9.688 17.309 1.00 64.81 169 TYR A CA 1
ATOM 1355 C C . TYR A 1 169 ? 4.915 -9.680 18.796 1.00 64.81 169 TYR A C 1
ATOM 1357 O O . TYR A 1 169 ? 5.360 -8.777 19.496 1.00 64.81 169 TYR A O 1
ATOM 1365 N N . GLN A 1 170 ? 4.148 -10.653 19.274 1.00 63.12 170 GLN A N 1
ATOM 1366 C CA . GLN A 1 170 ? 3.888 -10.768 20.698 1.00 63.12 170 GLN A CA 1
ATOM 1367 C C . GLN A 1 170 ? 4.989 -11.617 21.334 1.00 63.12 170 GLN A C 1
ATOM 1369 O O . GLN A 1 170 ? 5.096 -12.824 21.091 1.00 63.12 170 GLN A O 1
ATOM 1374 N N . SER A 1 171 ? 5.836 -10.961 22.128 1.00 57.75 171 SER A N 1
ATOM 1375 C CA . SER A 1 171 ? 6.673 -11.643 23.117 1.00 57.75 171 SER A CA 1
ATOM 1376 C C . SER A 1 171 ? 5.883 -11.799 24.419 1.00 57.75 171 SER A C 1
ATOM 1378 O O . SER A 1 171 ? 4.931 -11.053 24.648 1.00 57.75 171 SER A O 1
ATOM 1380 N N . ALA A 1 172 ? 6.284 -12.729 25.288 1.00 53.19 172 ALA A N 1
ATOM 1381 C CA . ALA A 1 172 ? 5.594 -13.006 26.554 1.00 53.19 172 ALA A CA 1
ATOM 1382 C C . ALA A 1 172 ? 5.391 -11.772 27.467 1.00 53.19 172 ALA A C 1
ATOM 1384 O O . ALA A 1 172 ? 4.523 -11.804 28.332 1.00 53.19 172 ALA A O 1
ATOM 1385 N N . ASN A 1 173 ? 6.143 -10.686 27.245 1.00 53.25 173 ASN A N 1
ATOM 1386 C CA . ASN A 1 173 ? 6.094 -9.458 28.042 1.00 53.25 173 ASN A CA 1
ATOM 1387 C C . ASN A 1 173 ? 5.517 -8.242 27.286 1.00 53.25 173 ASN A C 1
ATOM 1389 O O . ASN A 1 173 ? 5.542 -7.136 27.824 1.00 53.25 173 ASN A O 1
ATOM 1393 N N . ASP A 1 174 ? 5.046 -8.395 26.042 1.00 62.25 174 ASP A N 1
ATOM 1394 C CA . ASP A 1 174 ? 4.617 -7.253 25.224 1.00 62.25 174 ASP A CA 1
ATOM 1395 C C . ASP A 1 174 ? 3.111 -6.968 25.371 1.00 62.25 174 ASP A C 1
ATOM 1397 O O . ASP A 1 174 ? 2.265 -7.697 24.846 1.00 62.25 174 ASP A O 1
ATOM 1401 N N . SER A 1 175 ? 2.781 -5.888 26.089 1.00 63.84 175 SER A N 1
ATOM 1402 C CA . SER A 1 175 ? 1.412 -5.389 26.293 1.00 63.84 175 SER A CA 1
ATOM 1403 C C . SER A 1 175 ? 0.936 -4.422 25.200 1.00 63.84 175 SER A C 1
ATOM 1405 O O . SER A 1 175 ? -0.206 -3.955 25.240 1.00 63.84 175 SER A O 1
ATOM 1407 N N . SER A 1 176 ? 1.781 -4.117 24.206 1.00 63.84 176 SER A N 1
ATOM 1408 C CA . SER A 1 176 ? 1.486 -3.111 23.179 1.00 63.84 176 SER A CA 1
ATOM 1409 C C . SER A 1 176 ? 0.259 -3.471 22.339 1.00 63.84 176 SER A C 1
ATOM 1411 O O . SER A 1 176 ? -0.542 -2.591 22.023 1.00 63.84 176 SER A O 1
ATOM 1413 N N . SER A 1 177 ? 0.072 -4.755 22.010 1.00 65.75 177 SER A N 1
ATOM 1414 C CA . SER A 1 177 ? -1.094 -5.225 21.247 1.00 65.75 177 SER A CA 1
ATOM 1415 C C . SER A 1 177 ? -2.397 -5.028 22.023 1.00 65.75 177 SER A C 1
ATOM 1417 O O . SER A 1 177 ? -3.372 -4.532 21.459 1.00 65.75 177 SER A O 1
ATOM 1419 N N . SER A 1 178 ? -2.400 -5.333 23.324 1.00 69.75 178 SER A N 1
ATOM 1420 C CA . SER A 1 178 ? -3.560 -5.148 24.201 1.00 69.75 178 SER A CA 1
ATOM 1421 C C . SER A 1 178 ? -3.978 -3.681 24.282 1.00 69.75 178 SER A C 1
ATOM 1423 O O . SER A 1 178 ? -5.160 -3.383 24.149 1.00 69.75 178 SER A O 1
ATOM 1425 N N . LYS A 1 179 ? -3.012 -2.759 24.406 1.00 71.25 179 LYS A N 1
ATOM 1426 C CA . LYS A 1 179 ? -3.291 -1.316 24.463 1.00 71.25 179 LYS A CA 1
ATOM 1427 C C . LYS A 1 179 ? -3.867 -0.780 23.149 1.00 71.25 179 LYS A C 1
ATOM 1429 O O . LYS A 1 179 ? -4.824 -0.015 23.166 1.00 71.25 179 LYS A O 1
ATOM 1434 N N . VAL A 1 180 ? -3.313 -1.190 22.003 1.00 69.50 180 VAL A N 1
ATOM 1435 C CA . VAL A 1 180 ? -3.846 -0.788 20.687 1.00 69.50 180 VAL A CA 1
ATOM 1436 C C . VAL A 1 180 ? -5.257 -1.340 20.480 1.00 69.50 180 VAL A C 1
ATOM 1438 O O . VAL A 1 180 ? -6.128 -0.619 20.002 1.00 69.50 180 VAL A O 1
ATOM 1441 N N . LYS A 1 181 ? -5.498 -2.596 20.873 1.00 70.50 181 LYS A N 1
ATOM 1442 C CA . LYS A 1 181 ? -6.818 -3.230 20.802 1.00 70.50 181 LYS A CA 1
ATOM 1443 C C . LYS A 1 181 ? -7.839 -2.492 21.667 1.00 70.50 181 LYS A C 1
ATOM 1445 O O . LYS A 1 181 ? -8.920 -2.186 21.177 1.00 70.50 181 LYS A O 1
ATOM 1450 N N . GLU A 1 182 ? -7.487 -2.169 22.909 1.00 77.50 182 GLU A N 1
ATOM 1451 C CA . GLU A 1 182 ? -8.358 -1.433 23.830 1.00 77.50 182 GLU A CA 1
ATOM 1452 C C . GLU A 1 182 ? -8.720 -0.047 23.281 1.00 77.50 182 GLU A C 1
ATOM 1454 O O . GLU A 1 182 ? -9.900 0.292 23.207 1.00 77.50 182 GLU A O 1
ATOM 1459 N N . GLU A 1 183 ? -7.739 0.731 22.820 1.00 75.31 183 GLU A N 1
ATOM 1460 C CA . GLU A 1 183 ? -7.989 2.067 22.265 1.00 75.31 183 GLU A CA 1
ATOM 1461 C C . GLU A 1 183 ? -8.835 2.024 20.988 1.00 75.31 183 GLU A C 1
ATOM 1463 O O . GLU A 1 183 ? -9.776 2.803 20.843 1.00 75.31 183 GLU A O 1
ATOM 1468 N N . LEU A 1 184 ? -8.560 1.085 20.078 1.00 72.94 184 LEU A N 1
ATOM 1469 C CA . LEU A 1 184 ? -9.323 0.975 18.835 1.00 72.94 184 LEU A CA 1
ATOM 1470 C C . LEU A 1 184 ? -10.728 0.405 19.059 1.00 72.94 184 LEU A C 1
ATOM 1472 O O . LEU A 1 184 ? -11.641 0.794 18.338 1.00 72.94 184 LEU A O 1
ATOM 1476 N N . SER A 1 185 ? -10.938 -0.442 20.075 1.00 71.50 185 SER A N 1
ATOM 1477 C CA . SER A 1 185 ? -12.263 -0.986 20.433 1.00 71.50 185 SER A CA 1
ATOM 1478 C C . SER A 1 185 ? -13.282 0.072 20.852 1.00 71.50 185 SER A C 1
ATOM 1480 O O . SER A 1 185 ? -14.485 -0.162 20.767 1.00 71.50 185 SER A O 1
ATOM 1482 N N . LYS A 1 186 ? -12.812 1.258 21.253 1.00 74.31 186 LYS A N 1
ATOM 1483 C CA . LYS A 1 186 ? -13.665 2.404 21.594 1.00 74.31 186 LYS A CA 1
ATOM 1484 C C . LYS A 1 186 ? -14.284 3.064 20.358 1.00 74.31 186 LYS A C 1
ATOM 1486 O O . LYS A 1 186 ? -15.209 3.864 20.495 1.00 74.31 186 LYS A O 1
ATOM 1491 N N . LEU A 1 187 ? -13.779 2.770 19.159 1.00 70.38 187 LEU A N 1
ATOM 1492 C CA . LEU A 1 187 ? -14.289 3.344 17.920 1.00 70.38 187 LEU A CA 1
ATOM 1493 C C . LEU A 1 187 ? -15.543 2.607 17.458 1.00 70.38 187 LEU A C 1
ATOM 1495 O O . LEU A 1 187 ? -15.561 1.384 17.320 1.00 70.38 187 LEU A O 1
ATOM 1499 N N . LYS A 1 188 ? -16.591 3.378 17.164 1.00 60.81 188 LYS A N 1
ATOM 1500 C CA . LYS A 1 188 ? -17.782 2.854 16.496 1.00 60.81 188 LYS A CA 1
ATOM 1501 C C . LYS A 1 188 ? -17.402 2.412 15.078 1.00 60.81 188 LYS A C 1
ATOM 1503 O O . LYS A 1 188 ? -16.591 3.063 14.421 1.00 60.81 188 LYS A O 1
ATOM 1508 N N . ASN A 1 189 ? -18.003 1.317 14.622 1.00 65.19 189 ASN A N 1
ATOM 1509 C CA . ASN A 1 189 ? -17.908 0.797 13.251 1.00 65.19 189 ASN A CA 1
ATOM 1510 C C . ASN A 1 189 ? -16.581 0.123 12.880 1.00 65.19 189 ASN A C 1
ATOM 1512 O O . ASN A 1 189 ? -16.275 -0.020 11.694 1.00 65.19 189 ASN A O 1
ATOM 1516 N N . ILE A 1 190 ? -15.810 -0.319 13.878 1.00 66.31 190 ILE A N 1
ATOM 1517 C CA . ILE A 1 190 ? -14.633 -1.155 13.654 1.00 66.31 190 ILE A CA 1
ATOM 1518 C C . ILE A 1 190 ? -14.932 -2.601 14.038 1.00 66.31 190 ILE A C 1
ATOM 1520 O O . ILE A 1 190 ? -15.243 -2.900 15.188 1.00 66.31 190 ILE A O 1
ATOM 1524 N N . PHE A 1 191 ? -14.808 -3.507 13.072 1.00 65.12 191 PHE A N 1
ATOM 1525 C CA . PHE A 1 191 ? -14.845 -4.947 13.306 1.00 65.12 191 PHE A CA 1
ATOM 1526 C C . PHE A 1 191 ? -13.433 -5.476 13.515 1.00 65.12 191 PHE A C 1
ATOM 1528 O O . PHE A 1 191 ? -12.525 -5.160 12.745 1.00 65.12 191 PHE A O 1
ATOM 1535 N N . PHE A 1 192 ? -13.270 -6.303 14.544 1.00 67.00 192 PHE A N 1
ATOM 1536 C CA . PHE A 1 192 ? -11.986 -6.866 14.941 1.00 67.00 192 PHE A CA 1
ATOM 1537 C C . PHE A 1 192 ? -11.925 -8.338 14.559 1.00 67.00 192 PHE A C 1
ATOM 1539 O O . PHE A 1 192 ? -12.828 -9.104 14.896 1.00 67.00 192 PHE A O 1
ATOM 1546 N N . TYR A 1 193 ? -10.828 -8.744 13.930 1.00 68.81 193 TYR A N 1
ATOM 1547 C CA . TYR A 1 193 ? -10.439 -10.147 13.888 1.00 68.81 193 TYR A CA 1
ATOM 1548 C C . TYR A 1 193 ? -8.979 -10.303 14.298 1.00 68.81 193 TYR A C 1
ATOM 1550 O O . TYR A 1 193 ? -8.154 -9.408 14.110 1.00 68.81 193 TYR A O 1
ATOM 1558 N N . GLU A 1 194 ? -8.682 -11.448 14.896 1.00 68.44 194 GLU A N 1
ATOM 1559 C CA . GLU A 1 194 ? -7.366 -11.797 15.407 1.00 68.44 194 GLU A CA 1
ATOM 1560 C C . GLU A 1 194 ? -6.959 -13.128 14.783 1.00 68.44 194 GLU A C 1
ATOM 1562 O O . GLU A 1 194 ? -7.701 -14.107 14.856 1.00 68.44 194 GLU A O 1
ATOM 1567 N N . GLU A 1 195 ? -5.797 -13.150 14.140 1.00 68.88 195 GLU A N 1
ATOM 1568 C CA . GLU A 1 195 ? -5.260 -14.338 13.488 1.00 68.88 195 GLU A CA 1
ATOM 1569 C C . GLU A 1 195 ? -3.826 -14.592 13.960 1.00 68.88 195 GLU A C 1
ATOM 1571 O O . GLU A 1 195 ? -2.964 -13.708 13.922 1.00 68.88 195 GLU A O 1
ATOM 1576 N N . ILE A 1 196 ? -3.552 -15.821 14.402 1.00 68.25 196 ILE A N 1
ATOM 1577 C CA . ILE A 1 196 ? -2.191 -16.265 14.713 1.00 68.25 196 ILE A CA 1
ATOM 1578 C C . ILE A 1 196 ? -1.557 -16.742 13.407 1.00 68.25 196 ILE A C 1
ATOM 1580 O O . ILE A 1 196 ? -1.843 -17.835 12.928 1.00 68.25 196 ILE A O 1
ATOM 1584 N N . LEU A 1 197 ? -0.670 -15.923 12.842 1.00 65.31 197 LEU A N 1
ATOM 1585 C CA . LEU A 1 197 ? -0.010 -16.218 11.569 1.00 65.31 197 LEU A CA 1
ATOM 1586 C C . LEU A 1 197 ? 1.132 -17.228 11.720 1.00 65.31 197 LEU A C 1
ATOM 1588 O O . LEU A 1 197 ? 1.386 -18.022 10.815 1.00 65.31 197 LEU A O 1
ATOM 1592 N N . ARG A 1 198 ? 1.867 -17.175 12.839 1.00 69.06 198 ARG A N 1
ATOM 1593 C CA . ARG A 1 198 ? 2.918 -18.147 13.185 1.00 69.06 198 ARG A CA 1
ATOM 1594 C C . ARG A 1 198 ? 3.048 -18.297 14.691 1.00 69.06 198 ARG A C 1
ATOM 1596 O O . ARG A 1 198 ? 3.164 -17.297 15.398 1.00 69.06 198 ARG A O 1
ATOM 1603 N N . ASP A 1 199 ? 3.134 -19.543 15.142 1.00 70.44 199 ASP A N 1
ATOM 1604 C CA . ASP A 1 199 ? 3.475 -19.889 16.519 1.00 70.4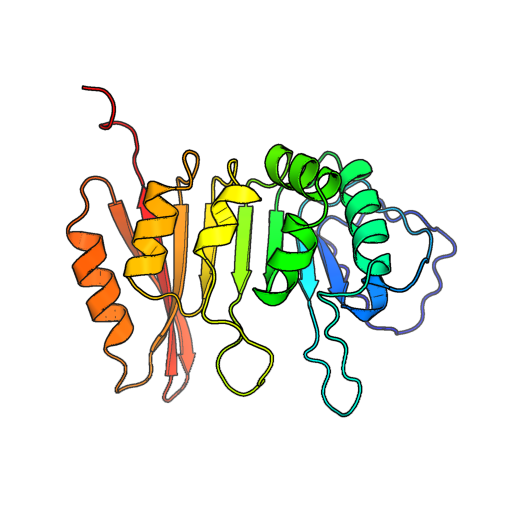4 199 ASP A CA 1
ATOM 1605 C C . ASP A 1 199 ? 4.918 -20.413 16.570 1.00 70.44 199 ASP A C 1
ATOM 1607 O O . ASP A 1 199 ? 5.261 -21.403 15.921 1.00 70.44 199 ASP A O 1
ATOM 1611 N N . MET A 1 200 ? 5.791 -19.705 17.284 1.00 68.25 200 MET A N 1
ATOM 1612 C CA . MET A 1 200 ? 7.159 -20.131 17.570 1.00 68.25 200 MET A CA 1
ATOM 1613 C C . MET A 1 200 ? 7.327 -20.250 19.082 1.00 68.25 200 MET A C 1
ATOM 1615 O O . MET A 1 200 ? 6.723 -19.496 19.837 1.00 68.25 200 MET A O 1
ATOM 1619 N N . LYS A 1 201 ? 8.210 -21.158 19.522 1.00 61.78 201 LYS A N 1
ATOM 1620 C CA . LYS A 1 201 ? 8.380 -21.626 20.916 1.00 61.78 201 LYS A CA 1
ATOM 1621 C C . LYS A 1 201 ? 8.335 -20.536 22.010 1.00 61.78 201 LYS A C 1
ATOM 1623 O O . LYS A 1 201 ? 7.950 -20.840 23.133 1.00 61.78 201 LYS A O 1
ATOM 1628 N N . HIS A 1 202 ? 8.709 -19.291 21.688 1.00 56.94 202 HIS A N 1
ATOM 1629 C CA . HIS A 1 202 ? 8.671 -18.134 22.595 1.00 56.94 202 HIS A CA 1
ATOM 1630 C C . HIS A 1 202 ? 8.107 -16.834 21.973 1.00 56.94 202 HIS A C 1
ATOM 1632 O O . HIS A 1 202 ? 8.149 -15.789 22.620 1.00 56.94 202 HIS A O 1
ATOM 1638 N N . VAL A 1 203 ? 7.615 -16.862 20.726 1.00 56.53 203 VAL A N 1
ATOM 1639 C CA . VAL A 1 203 ? 7.139 -15.672 19.992 1.00 56.53 203 VAL A CA 1
ATOM 1640 C C . VAL A 1 203 ? 5.954 -16.045 19.108 1.00 56.53 203 VAL A C 1
ATOM 1642 O O . VAL A 1 203 ? 6.069 -16.930 18.262 1.00 56.53 203 VAL A O 1
ATOM 1645 N N . LYS A 1 204 ? 4.844 -15.313 19.237 1.00 61.62 204 LYS A N 1
ATOM 1646 C CA . LYS A 1 204 ? 3.698 -15.431 18.326 1.00 61.62 204 LYS A CA 1
A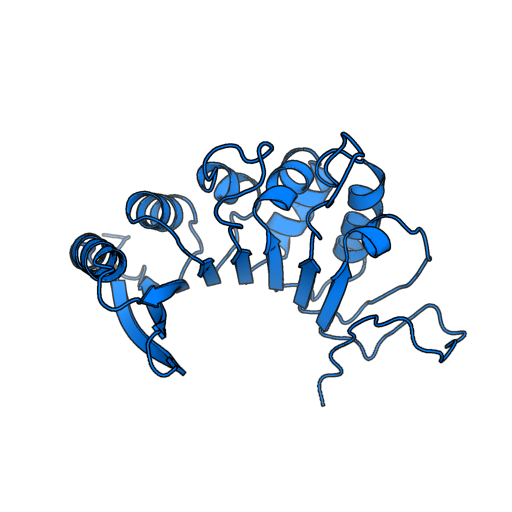TOM 1647 C C . LYS A 1 204 ? 3.672 -14.243 17.374 1.00 61.62 204 LYS A C 1
ATOM 1649 O O . LYS A 1 204 ? 3.743 -13.093 17.808 1.00 61.62 204 LYS A O 1
ATOM 1654 N N . LEU A 1 205 ? 3.577 -14.514 16.074 1.00 57.97 205 LEU A N 1
ATOM 1655 C CA . LEU A 1 205 ? 3.230 -13.489 15.093 1.00 57.97 205 LEU A CA 1
ATOM 1656 C C . LEU A 1 205 ? 1.710 -13.436 15.002 1.00 57.97 205 LEU A C 1
ATOM 1658 O O . LEU A 1 205 ? 1.088 -14.398 14.548 1.00 57.97 205 LEU A O 1
ATOM 1662 N N . MET A 1 206 ? 1.137 -12.314 15.419 1.00 56.19 206 MET A N 1
ATOM 1663 C CA . MET A 1 206 ? -0.301 -12.080 15.372 1.00 56.19 206 MET A CA 1
ATOM 1664 C C . MET A 1 206 ? -0.622 -10.977 14.374 1.00 56.19 206 MET A C 1
ATOM 1666 O O . MET A 1 206 ? 0.088 -9.969 14.286 1.00 56.19 206 MET A O 1
ATOM 1670 N N . ALA A 1 207 ? -1.708 -11.165 13.639 1.00 58.09 207 ALA A N 1
ATOM 1671 C CA . ALA A 1 207 ? -2.343 -10.129 12.851 1.00 58.09 207 ALA A CA 1
ATOM 1672 C C . ALA A 1 207 ? -3.652 -9.724 13.521 1.00 58.09 207 ALA A C 1
ATOM 1674 O O . ALA A 1 207 ? -4.488 -10.566 13.841 1.00 58.09 207 ALA A O 1
ATOM 1675 N N . PHE A 1 208 ? -3.822 -8.420 13.704 1.00 63.19 208 PHE A N 1
ATOM 1676 C CA . PHE A 1 208 ? -5.092 -7.822 14.081 1.00 63.19 208 PHE A CA 1
ATOM 1677 C C . PHE A 1 208 ? -5.633 -7.098 12.864 1.00 63.19 208 PHE A C 1
ATOM 1679 O O . PHE A 1 208 ? -5.006 -6.167 12.355 1.00 63.19 208 PHE A O 1
ATOM 1686 N N . GLY A 1 209 ? -6.777 -7.544 12.376 1.00 59.97 209 GLY A N 1
ATOM 1687 C CA . GLY A 1 209 ? -7.490 -6.863 11.317 1.00 59.97 209 GLY A CA 1
ATOM 1688 C C . GLY A 1 209 ? -8.598 -5.987 11.872 1.00 59.97 209 GLY A C 1
ATOM 1689 O O . GLY A 1 209 ? -9.337 -6.387 12.770 1.00 59.97 209 GLY A O 1
ATOM 1690 N N . PHE A 1 210 ? -8.703 -4.797 11.298 1.00 68.38 210 PHE A N 1
ATOM 1691 C CA . PHE A 1 210 ? -9.699 -3.783 11.583 1.00 68.38 210 PHE A CA 1
ATOM 1692 C C . PHE A 1 210 ? -10.474 -3.526 10.291 1.00 68.38 210 PHE A C 1
ATOM 1694 O O . PHE A 1 210 ? -9.901 -3.133 9.269 1.00 68.38 210 PHE A O 1
ATOM 1701 N N . TRP A 1 211 ? -11.776 -3.769 10.329 1.00 64.56 211 TRP A N 1
ATOM 1702 C CA . TRP A 1 211 ? -12.691 -3.465 9.236 1.00 64.56 211 TRP A CA 1
ATOM 1703 C C . TRP A 1 211 ? -13.488 -2.224 9.593 1.00 64.56 211 TRP A C 1
ATOM 1705 O O . TRP A 1 211 ? -14.155 -2.224 10.619 1.00 64.56 211 TRP A O 1
ATOM 1715 N N . VAL A 1 212 ? -13.419 -1.183 8.771 1.00 61.00 212 VAL A N 1
ATOM 1716 C CA . VAL A 1 212 ? -14.176 0.051 8.992 1.00 61.00 212 VAL A CA 1
ATOM 1717 C C . VAL A 1 212 ? -15.438 -0.012 8.142 1.00 61.00 212 VAL A C 1
ATOM 1719 O O . VAL A 1 212 ? -15.354 0.124 6.921 1.00 61.00 212 VAL A O 1
ATOM 1722 N N . SER A 1 213 ? -16.602 -0.200 8.767 1.00 54.88 213 SER A N 1
ATOM 1723 C CA . SER A 1 213 ? -17.871 0.080 8.084 1.00 54.88 213 SER A CA 1
ATOM 1724 C C . SER A 1 213 ? -18.084 1.592 8.088 1.00 54.88 213 SER A C 1
ATOM 1726 O O . SER A 1 213 ? -18.038 2.249 9.128 1.00 54.88 213 SER A O 1
ATOM 1728 N N . ARG A 1 214 ? -18.255 2.177 6.902 1.00 61.38 214 ARG A N 1
ATOM 1729 C CA . ARG A 1 214 ? -18.556 3.611 6.754 1.00 61.38 214 ARG A CA 1
ATOM 1730 C C . ARG A 1 214 ? -20.041 3.871 6.526 1.00 61.38 214 ARG A C 1
ATOM 1732 O O . ARG A 1 214 ? -20.401 4.999 6.203 1.00 61.38 214 ARG A O 1
ATOM 1739 N N . ASP A 1 215 ? -20.878 2.856 6.716 1.00 51.03 215 ASP A N 1
ATOM 1740 C CA . ASP A 1 215 ? -22.306 2.923 6.401 1.00 51.03 215 ASP A CA 1
ATOM 1741 C C . ASP A 1 215 ? -23.078 3.873 7.344 1.00 51.03 215 ASP A C 1
ATOM 1743 O O . ASP A 1 215 ? -24.156 4.329 6.981 1.00 51.03 215 ASP A O 1
ATOM 1747 N N . ASP A 1 216 ? -22.475 4.294 8.468 1.00 41.94 216 ASP A N 1
ATOM 1748 C CA . ASP A 1 216 ? -23.107 5.159 9.483 1.00 41.94 216 ASP A CA 1
ATOM 1749 C C . ASP A 1 216 ? -22.506 6.582 9.615 1.00 41.94 216 ASP A C 1
ATOM 1751 O O . ASP A 1 216 ? -22.766 7.269 10.600 1.00 41.94 216 ASP A O 1
ATOM 1755 N N . ILE A 1 217 ? -21.675 7.066 8.675 1.00 43.50 217 ILE A N 1
ATOM 1756 C CA . ILE A 1 217 ? -21.083 8.432 8.768 1.00 43.50 217 ILE A CA 1
ATOM 1757 C C . ILE A 1 217 ? -21.964 9.514 8.100 1.00 43.50 217 ILE A C 1
ATOM 1759 O O . ILE A 1 217 ? -21.676 10.703 8.207 1.00 43.50 217 ILE A O 1
ATOM 1763 N N . ASN A 1 218 ? -23.086 9.136 7.481 1.00 31.81 218 ASN A N 1
ATOM 1764 C CA . ASN A 1 218 ? -24.046 10.079 6.897 1.00 31.81 218 ASN A CA 1
ATOM 1765 C C . ASN A 1 218 ? -25.415 10.006 7.595 1.00 31.81 218 ASN A C 1
ATOM 1767 O O . ASN A 1 218 ? -26.379 9.513 7.012 1.00 31.81 218 ASN A O 1
ATOM 1771 N N . THR A 1 219 ? -25.503 10.540 8.813 1.00 32.81 219 THR A N 1
ATOM 1772 C CA . THR A 1 219 ? -26.753 11.069 9.395 1.00 32.81 219 THR A CA 1
ATOM 1773 C C . THR A 1 219 ? -26.459 12.329 10.177 1.00 32.81 219 THR A C 1
ATOM 1775 O O . THR A 1 219 ? -25.522 12.272 11.007 1.00 32.81 219 THR A O 1
#